Protein AF-A0A7S2VTZ8-F1 (afdb_monomer)

Radius of gyration: 23.95 Å; Cα contacts (8 Å, |Δi|>4): 168; chains: 1; bounding box: 51×55×82 Å

pLDDT: mean 71.01, std 18.42, range [35.94, 92.75]

Structure (mmCIF, N/CA/C/O backbone):
data_AF-A0A7S2VTZ8-F1
#
_entry.id   AF-A0A7S2VTZ8-F1
#
loop_
_atom_site.group_PDB
_atom_site.id
_atom_site.type_symbol
_atom_site.label_atom_id
_atom_site.label_alt_id
_atom_site.label_comp_id
_atom_site.label_asym_id
_atom_site.label_entity_id
_atom_site.label_seq_id
_atom_site.pdbx_PDB_ins_code
_atom_site.Cartn_x
_atom_site.Cartn_y
_atom_site.Cartn_z
_atom_site.occupancy
_atom_site.B_iso_or_equiv
_atom_site.auth_seq_id
_atom_site.auth_comp_id
_atom_site.auth_asym_id
_atom_site.auth_atom_id
_atom_site.pdbx_PDB_model_num
ATOM 1 N N . ASN A 1 1 ? 7.075 0.805 33.703 1.00 43.00 1 ASN A N 1
ATOM 2 C CA . ASN A 1 1 ? 8.225 1.162 32.839 1.00 43.00 1 ASN A CA 1
ATOM 3 C C . ASN A 1 1 ? 7.865 1.861 31.526 1.00 43.00 1 ASN A C 1
ATOM 5 O O . ASN A 1 1 ? 8.768 2.215 30.786 1.00 43.00 1 ASN A O 1
ATOM 9 N N . THR A 1 2 ? 6.592 2.148 31.238 1.00 40.97 2 THR A N 1
ATOM 10 C CA . THR A 1 2 ? 6.158 2.893 30.036 1.00 40.97 2 THR A CA 1
ATOM 11 C C . THR A 1 2 ? 6.148 4.415 30.214 1.00 40.97 2 THR A C 1
ATOM 13 O O . THR A 1 2 ? 6.002 5.149 29.243 1.00 40.97 2 THR A O 1
ATOM 16 N N . THR A 1 3 ? 6.341 4.910 31.438 1.00 44.28 3 THR A N 1
ATOM 17 C CA . THR A 1 3 ? 6.325 6.344 31.752 1.00 44.28 3 THR A CA 1
ATOM 18 C C . THR A 1 3 ? 7.541 7.089 31.200 1.00 44.28 3 THR A C 1
ATOM 20 O O . THR A 1 3 ? 7.417 8.258 30.859 1.00 44.28 3 THR A O 1
ATOM 23 N N . HIS A 1 4 ? 8.688 6.422 31.028 1.00 39.50 4 HIS A N 1
ATOM 24 C CA . HIS A 1 4 ? 9.927 7.104 30.636 1.00 39.50 4 HIS A CA 1
ATOM 25 C C . HIS A 1 4 ? 10.034 7.420 29.132 1.00 39.50 4 HIS A C 1
ATOM 27 O O . HIS A 1 4 ? 10.764 8.330 28.755 1.00 39.50 4 HIS A O 1
ATOM 33 N N . TYR A 1 5 ? 9.268 6.732 28.274 1.00 38.31 5 TYR A N 1
ATOM 34 C CA . TYR A 1 5 ? 9.243 6.993 26.825 1.00 38.31 5 TYR A CA 1
ATOM 35 C C . TYR A 1 5 ? 8.311 8.146 26.426 1.00 38.31 5 TYR A C 1
ATOM 37 O O . TYR A 1 5 ? 8.452 8.689 25.332 1.00 38.31 5 TYR A O 1
ATOM 45 N N . ARG A 1 6 ? 7.384 8.557 27.306 1.00 39.91 6 ARG A N 1
ATOM 46 C CA . ARG A 1 6 ? 6.466 9.680 27.045 1.00 39.91 6 ARG A CA 1
ATOM 47 C C . ARG A 1 6 ? 7.175 11.033 26.975 1.00 39.91 6 ARG A C 1
ATOM 49 O O . ARG A 1 6 ? 6.697 11.919 26.277 1.00 39.91 6 ARG A O 1
ATOM 56 N N . GLU A 1 7 ? 8.308 11.186 27.655 1.00 41.44 7 GLU A N 1
ATOM 57 C CA . GLU A 1 7 ? 9.007 12.475 27.735 1.00 41.44 7 GLU A CA 1
ATOM 58 C C . GLU A 1 7 ? 10.053 12.690 26.633 1.00 41.44 7 GLU A C 1
ATOM 60 O O . GLU A 1 7 ? 10.436 13.826 26.375 1.00 41.44 7 GLU A O 1
ATOM 65 N N . MET A 1 8 ? 10.490 11.634 25.935 1.00 40.44 8 MET A N 1
ATOM 66 C CA . MET A 1 8 ? 11.524 11.758 24.895 1.00 40.44 8 MET A CA 1
ATOM 67 C C . MET A 1 8 ? 10.993 12.217 23.528 1.00 40.44 8 MET A C 1
ATOM 69 O O . MET A 1 8 ? 11.765 12.752 22.738 1.00 40.44 8 MET A O 1
ATOM 73 N N . PHE A 1 9 ? 9.693 12.061 23.243 1.00 42.62 9 PHE A N 1
ATOM 74 C CA . PHE A 1 9 ? 9.084 12.478 21.968 1.00 42.62 9 PHE A CA 1
ATOM 75 C C . PHE A 1 9 ? 7.665 13.060 22.140 1.00 42.62 9 PHE A C 1
ATOM 77 O O . PHE A 1 9 ? 6.707 12.529 21.568 1.00 42.62 9 PHE A O 1
ATOM 84 N N . PRO A 1 10 ? 7.489 14.169 22.884 1.00 40.00 10 PRO A N 1
ATOM 85 C CA . PRO A 1 10 ? 6.168 14.762 23.096 1.00 40.00 10 PRO A CA 1
ATOM 86 C C . PRO A 1 10 ? 5.497 15.172 21.774 1.00 40.00 10 PRO A C 1
ATOM 88 O O . PRO A 1 10 ? 4.290 15.020 21.621 1.00 40.00 10 PRO A O 1
ATOM 91 N N . LEU A 1 11 ? 6.269 15.596 20.767 1.00 38.16 11 LEU A N 1
ATOM 92 C CA . LEU A 1 11 ? 5.737 15.993 19.458 1.00 38.16 11 LEU A CA 1
ATOM 93 C C . LEU A 1 11 ? 5.219 14.823 18.609 1.00 38.16 11 LEU A C 1
ATOM 95 O O . LEU A 1 11 ? 4.239 15.008 17.902 1.00 38.16 11 LEU A O 1
ATOM 99 N N . ALA A 1 12 ? 5.810 13.627 18.692 1.00 38.53 12 ALA A N 1
ATOM 100 C CA . ALA A 1 12 ? 5.343 12.478 17.907 1.00 38.53 12 ALA A CA 1
ATOM 101 C C . ALA A 1 12 ? 4.044 11.885 18.480 1.00 38.53 12 ALA A C 1
ATOM 103 O O . ALA A 1 12 ? 3.155 11.490 17.731 1.00 38.53 12 ALA A O 1
ATOM 104 N N . TYR A 1 13 ? 3.895 11.899 19.809 1.00 35.94 13 TYR A N 1
ATOM 105 C CA . TYR A 1 13 ? 2.695 11.392 20.486 1.00 35.94 13 TYR A CA 1
ATOM 106 C C . TYR A 1 13 ? 1.492 12.343 20.364 1.00 35.94 13 TYR A C 1
ATOM 108 O O . TYR A 1 13 ? 0.342 11.916 20.420 1.00 35.94 13 TYR A O 1
ATOM 116 N N . THR A 1 14 ? 1.753 13.636 20.158 1.00 41.06 14 THR A N 1
ATOM 117 C CA . THR A 1 14 ? 0.714 14.664 19.980 1.00 41.06 14 THR A CA 1
ATOM 118 C C . THR A 1 14 ? 0.117 14.642 18.566 1.00 41.06 14 THR A C 1
ATOM 120 O O . THR A 1 14 ? -0.928 15.229 18.347 1.00 41.06 14 THR A O 1
ATOM 123 N N . VAL A 1 15 ? 0.713 13.956 17.583 1.00 42.31 15 VAL A N 1
ATOM 124 C CA . VAL A 1 15 ? 0.115 13.860 16.233 1.00 42.31 15 VAL A CA 1
ATOM 125 C C . VAL A 1 15 ? -0.918 12.724 16.144 1.00 42.31 15 VAL A C 1
ATOM 127 O O . VAL A 1 15 ? -1.885 12.847 15.397 1.00 42.31 15 VAL A O 1
ATOM 130 N N . GLY A 1 16 ? -0.774 11.655 16.939 1.00 41.06 16 GLY A N 1
ATOM 131 C CA . GLY A 1 16 ? -1.709 10.516 16.938 1.00 41.06 16 GLY A CA 1
ATOM 132 C C . GLY A 1 16 ? -3.059 10.802 17.609 1.00 41.06 16 GLY A C 1
ATOM 133 O O . GLY A 1 16 ? -4.091 10.285 17.193 1.00 41.06 16 GLY A O 1
ATOM 134 N N . THR A 1 17 ? -3.092 11.698 18.599 1.00 44.19 17 THR A N 1
ATOM 135 C CA . THR A 1 17 ? -4.260 11.901 19.477 1.00 44.19 17 THR A CA 1
ATOM 136 C C . THR A 1 17 ? -5.265 12.966 19.019 1.00 44.19 17 THR A C 1
ATOM 138 O O . THR A 1 17 ? -6.288 13.141 19.677 1.00 44.19 17 THR A O 1
ATOM 141 N N . TYR A 1 18 ? -5.019 13.669 17.907 1.00 45.31 18 TYR A N 1
ATOM 142 C CA . TYR A 1 18 ? -5.804 14.849 17.491 1.00 45.31 18 TYR A CA 1
ATOM 143 C C . TYR A 1 18 ? -6.668 14.647 16.245 1.00 45.31 18 TYR A C 1
ATOM 145 O O . TYR A 1 18 ? -7.037 15.615 15.584 1.00 45.31 18 TYR A O 1
ATOM 153 N N . TRP A 1 19 ? -7.041 13.411 15.928 1.00 41.12 19 TRP A N 1
ATOM 154 C CA . TRP A 1 19 ? -8.158 13.188 15.017 1.00 41.12 19 TRP A CA 1
ATOM 155 C C . TRP A 1 19 ? -9.431 13.044 15.849 1.00 41.12 19 TRP A C 1
AT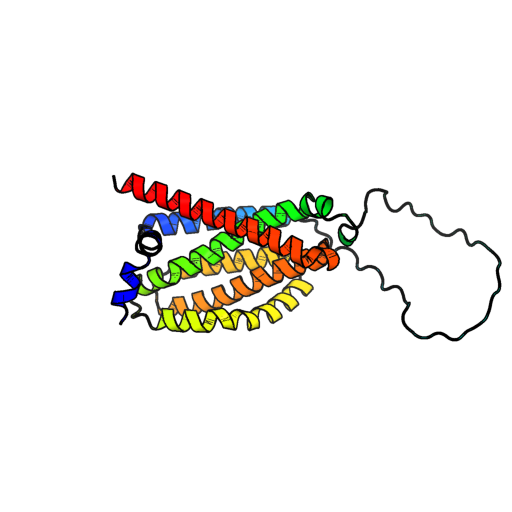OM 157 O O . TRP A 1 19 ? -9.674 11.957 16.383 1.00 41.12 19 TRP A O 1
ATOM 167 N N . PRO A 1 20 ? -10.255 14.101 16.010 1.00 48.28 20 PRO A N 1
ATOM 168 C CA . PRO A 1 20 ? -11.607 13.893 16.501 1.00 48.28 20 PRO A CA 1
ATOM 169 C C . PRO A 1 20 ? -12.250 12.841 15.595 1.00 48.28 20 PRO A C 1
ATOM 171 O O . PRO A 1 20 ? -12.141 12.904 14.371 1.00 48.28 20 PRO A O 1
ATOM 174 N N . THR A 1 21 ? -12.875 11.832 16.193 1.00 47.94 21 THR A N 1
ATOM 175 C CA . THR A 1 21 ? -13.399 10.640 15.503 1.00 47.94 21 THR A CA 1
ATOM 176 C C . THR A 1 21 ? -14.262 10.975 14.281 1.00 47.94 21 THR A C 1
ATOM 178 O O . THR A 1 21 ? -14.277 10.224 13.311 1.00 47.94 21 THR A O 1
ATOM 181 N N . PHE A 1 22 ? -14.917 12.138 14.283 1.00 40.88 22 PHE A N 1
ATOM 182 C CA . PHE A 1 22 ? -15.684 12.667 13.157 1.00 40.88 22 PHE A CA 1
ATOM 183 C C . PHE A 1 22 ? -14.831 12.987 11.909 1.00 40.88 22 PHE A C 1
ATOM 185 O O . PHE A 1 22 ? -15.221 12.624 10.798 1.00 40.88 22 PHE A O 1
ATOM 192 N N . ASP A 1 23 ? -13.643 13.576 12.075 1.00 59.78 23 ASP A N 1
ATOM 193 C CA . ASP A 1 23 ? -12.729 13.883 10.964 1.00 59.78 23 ASP A CA 1
ATOM 194 C C . ASP A 1 23 ? -12.050 12.628 10.413 1.00 59.78 23 ASP A C 1
ATOM 196 O O . ASP A 1 23 ? -11.765 12.549 9.219 1.00 59.78 23 ASP A O 1
ATOM 200 N N . TYR A 1 24 ? -11.852 11.603 11.244 1.00 56.03 24 TYR A N 1
ATOM 201 C CA . TYR A 1 24 ? -11.281 10.332 10.800 1.00 56.03 24 TYR A CA 1
ATOM 202 C C . TYR A 1 24 ? -12.206 9.589 9.825 1.00 56.03 24 TYR A C 1
ATOM 204 O O . TYR A 1 24 ? -11.764 9.116 8.777 1.00 56.03 24 TYR A O 1
ATOM 212 N N . TYR A 1 25 ? -13.509 9.524 10.110 1.00 55.72 25 TYR A N 1
ATOM 213 C CA . TYR A 1 25 ? -14.469 8.896 9.197 1.00 55.72 25 TYR A CA 1
ATOM 214 C C . TYR A 1 25 ? -14.657 9.702 7.907 1.00 55.72 25 TYR A C 1
ATOM 216 O O . TYR A 1 25 ? -14.758 9.111 6.828 1.00 55.72 25 TYR A O 1
ATOM 224 N N . ALA A 1 26 ? -14.642 11.037 7.987 1.00 58.47 26 ALA A N 1
ATOM 225 C CA . ALA A 1 26 ? -14.630 11.915 6.816 1.00 58.47 26 ALA A CA 1
ATOM 226 C C . ALA A 1 26 ? -13.359 11.714 5.970 1.00 58.47 26 ALA A C 1
ATOM 228 O O . ALA A 1 26 ? -13.429 11.636 4.746 1.00 58.47 26 ALA A O 1
ATOM 229 N N . PHE A 1 27 ? -12.205 11.536 6.612 1.00 59.44 27 PHE A N 1
ATOM 230 C CA . PHE A 1 27 ? -10.938 11.219 5.958 1.00 59.44 27 PHE A CA 1
ATOM 231 C C . PHE A 1 27 ? -10.983 9.846 5.272 1.00 59.44 27 PHE A C 1
ATOM 233 O O . PHE A 1 27 ? -10.663 9.740 4.088 1.00 59.44 27 PHE A O 1
ATOM 240 N N . LEU A 1 28 ? -11.445 8.798 5.962 1.00 57.12 28 LEU A N 1
ATOM 241 C CA . LEU A 1 28 ? -11.582 7.454 5.389 1.00 57.12 28 LEU A CA 1
ATOM 242 C C . LEU A 1 28 ? -12.563 7.411 4.215 1.00 57.12 28 LEU A C 1
ATOM 244 O O . LEU A 1 28 ? -12.294 6.730 3.226 1.00 57.12 28 LEU A O 1
ATOM 248 N N . THR A 1 29 ? -13.683 8.131 4.301 1.00 60.69 29 THR A N 1
ATOM 249 C CA . THR A 1 29 ? -14.686 8.202 3.225 1.00 60.69 29 THR A CA 1
ATOM 250 C C . THR A 1 29 ? -14.203 9.042 2.049 1.00 60.69 29 THR A C 1
ATOM 252 O O . THR A 1 29 ? -14.309 8.581 0.913 1.00 60.69 29 THR A O 1
ATOM 255 N N . PHE A 1 30 ? -13.590 10.206 2.295 1.00 66.06 30 PHE A N 1
ATOM 256 C CA . PHE A 1 30 ? -12.932 11.016 1.265 1.00 66.06 30 PHE A CA 1
ATOM 257 C C . PHE A 1 30 ? -11.911 10.180 0.503 1.00 66.06 30 PHE A C 1
ATOM 259 O O . PHE A 1 30 ? -11.988 10.057 -0.719 1.00 66.06 30 PHE A O 1
ATOM 266 N N . TRP A 1 31 ? -11.009 9.511 1.219 1.00 61.25 31 TRP A N 1
ATOM 267 C CA . TRP A 1 31 ? -10.058 8.629 0.573 1.00 61.25 31 TRP A CA 1
ATOM 268 C C . TRP A 1 31 ? -10.775 7.460 -0.088 1.00 61.25 31 TRP A C 1
ATOM 270 O O . TRP A 1 31 ? -10.451 7.156 -1.222 1.00 61.25 31 TRP A O 1
ATOM 280 N N . GLY A 1 32 ? -11.764 6.810 0.521 1.00 62.16 32 GLY A N 1
ATOM 281 C CA . GLY A 1 32 ? -12.573 5.770 -0.132 1.00 62.16 32 GLY A CA 1
ATOM 282 C C . GLY A 1 32 ? -13.088 6.186 -1.519 1.00 62.16 32 GLY A C 1
ATOM 283 O O . GLY A 1 32 ? -12.922 5.438 -2.482 1.00 62.16 32 GLY A O 1
ATOM 284 N N . ILE A 1 33 ? -13.595 7.416 -1.644 1.00 66.12 33 ILE A N 1
ATOM 285 C CA . ILE A 1 33 ? -14.040 8.011 -2.913 1.00 66.12 33 ILE A CA 1
ATOM 286 C C . ILE A 1 33 ? -12.858 8.250 -3.858 1.00 66.12 33 ILE A C 1
ATOM 288 O O . ILE A 1 33 ? -12.919 7.853 -5.019 1.00 66.12 33 ILE A O 1
ATOM 292 N N . VAL A 1 34 ? -11.754 8.828 -3.377 1.00 65.88 34 VAL A N 1
ATOM 293 C CA . VAL A 1 34 ? -10.543 9.023 -4.195 1.00 65.88 34 VAL A CA 1
ATOM 294 C C . VAL A 1 34 ? -9.960 7.680 -4.665 1.00 65.88 34 VAL A C 1
ATOM 296 O O . VAL A 1 34 ? -9.487 7.595 -5.790 1.00 65.88 34 VAL A O 1
ATOM 299 N N . ALA A 1 35 ? -10.060 6.603 -3.877 1.00 58.72 35 ALA A N 1
ATOM 300 C CA . ALA A 1 35 ? -9.672 5.247 -4.288 1.00 58.72 35 ALA A CA 1
ATOM 301 C C . ALA A 1 35 ? -10.583 4.706 -5.381 1.00 58.72 35 ALA A C 1
ATOM 303 O O . ALA A 1 35 ? -10.090 4.131 -6.341 1.00 58.72 35 ALA A O 1
ATOM 304 N N . LEU A 1 36 ? -11.897 4.892 -5.260 1.00 61.22 36 LEU A N 1
ATOM 305 C CA . LEU A 1 36 ? -12.842 4.504 -6.308 1.00 61.22 36 LEU A CA 1
ATOM 306 C C . LEU A 1 36 ? -12.564 5.267 -7.611 1.00 61.22 36 LEU A C 1
ATOM 308 O O . LEU A 1 36 ? -12.555 4.671 -8.688 1.00 61.22 36 LEU A O 1
ATOM 312 N N . LEU A 1 37 ? -12.251 6.560 -7.520 1.00 67.94 37 LEU A N 1
ATOM 313 C CA . LEU A 1 37 ? -11.872 7.386 -8.668 1.00 67.94 37 LEU A CA 1
ATOM 314 C C . LEU A 1 37 ? -10.501 6.997 -9.246 1.00 67.94 37 LEU A C 1
ATOM 316 O O . LEU A 1 37 ? -10.342 6.941 -10.459 1.00 67.94 37 LEU A O 1
ATOM 320 N N . ALA A 1 38 ? -9.521 6.663 -8.409 1.00 59.09 38 ALA A N 1
ATOM 321 C CA . ALA A 1 38 ? -8.203 6.212 -8.851 1.00 59.09 38 ALA A CA 1
ATOM 322 C C . ALA A 1 38 ? -8.241 4.792 -9.437 1.00 59.09 38 ALA A C 1
ATOM 324 O O . ALA A 1 38 ? -7.550 4.516 -10.412 1.00 59.09 38 ALA A O 1
ATOM 325 N N . ALA A 1 39 ? -9.065 3.898 -8.888 1.00 56.50 39 ALA A N 1
ATOM 326 C CA . ALA A 1 39 ? -9.271 2.547 -9.400 1.00 56.50 39 ALA A CA 1
ATOM 327 C C . ALA A 1 39 ? -9.986 2.576 -10.754 1.00 56.50 39 ALA A C 1
ATOM 329 O O . ALA A 1 39 ? -9.581 1.868 -11.672 1.00 56.50 39 ALA A O 1
ATOM 330 N N . THR A 1 40 ? -11.000 3.435 -10.905 1.00 65.12 40 THR A N 1
ATOM 331 C CA . THR A 1 40 ? -11.651 3.661 -12.203 1.00 65.12 40 THR A CA 1
ATOM 332 C C . THR A 1 40 ? -10.679 4.300 -13.191 1.00 65.12 40 THR A C 1
ATOM 334 O O . THR A 1 40 ? -10.508 3.772 -14.285 1.00 65.12 40 THR A O 1
ATOM 337 N N . ALA A 1 41 ? -9.945 5.344 -12.798 1.00 63.34 41 ALA A N 1
ATOM 338 C CA . ALA A 1 41 ? -8.908 5.943 -13.635 1.00 63.34 41 ALA A CA 1
ATOM 339 C C . ALA A 1 41 ? -7.833 4.923 -14.046 1.00 63.34 41 ALA A C 1
ATOM 341 O O . ALA A 1 41 ? -7.484 4.860 -15.216 1.00 63.34 41 ALA A O 1
ATOM 342 N N . GLY A 1 42 ? -7.364 4.064 -13.139 1.00 53.41 42 GLY A N 1
ATOM 343 C CA . GLY A 1 42 ? -6.416 2.989 -13.441 1.00 53.41 42 GLY A CA 1
ATOM 344 C C . GLY A 1 42 ? -6.970 1.970 -14.439 1.00 53.41 42 GLY A C 1
ATOM 345 O O . GLY A 1 42 ? -6.265 1.580 -15.364 1.00 53.41 42 GLY A O 1
ATOM 346 N N . 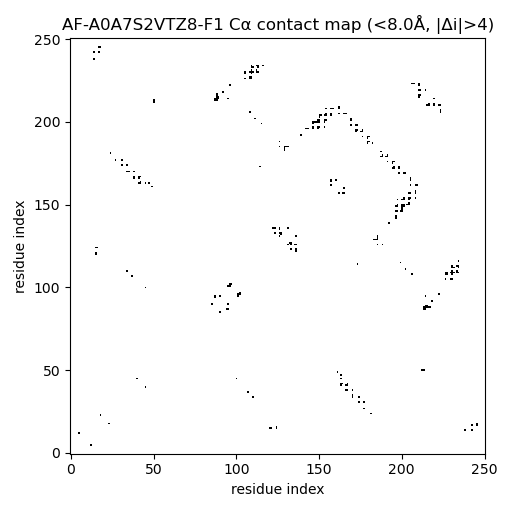LEU A 1 43 ? -8.250 1.604 -14.325 1.00 63.59 43 LEU A N 1
ATOM 347 C CA . LEU A 1 43 ? -8.932 0.698 -15.262 1.00 63.59 43 LEU A CA 1
ATOM 348 C C . LEU A 1 43 ? -9.069 1.271 -16.684 1.00 63.59 43 LEU A C 1
ATOM 350 O O . LEU A 1 43 ? -9.167 0.512 -17.655 1.00 63.59 43 LEU A O 1
ATOM 354 N N . PHE A 1 44 ? -9.107 2.600 -16.810 1.00 62.03 44 PHE A N 1
ATOM 355 C CA . PHE A 1 44 ? -9.264 3.299 -18.089 1.00 62.03 44 PHE A CA 1
ATOM 356 C C . PHE A 1 44 ? -7.950 3.834 -18.673 1.00 62.03 44 PHE A C 1
ATOM 358 O O . PHE A 1 44 ? -7.835 3.907 -19.894 1.00 62.03 44 PHE A O 1
ATOM 365 N N . LEU A 1 45 ? -6.976 4.202 -17.836 1.00 58.81 45 LEU A N 1
ATOM 366 C CA . LEU A 1 45 ? -5.744 4.887 -18.242 1.00 58.81 45 LEU A CA 1
ATOM 367 C C . LEU A 1 45 ? -4.523 3.968 -18.313 1.00 58.81 45 LEU A C 1
ATOM 369 O O . LEU A 1 45 ? -3.559 4.325 -18.992 1.00 58.81 45 LEU A O 1
ATOM 373 N N . LEU A 1 46 ? -4.526 2.813 -17.633 1.00 57.12 46 LEU A N 1
ATOM 374 C CA . LEU A 1 46 ? -3.413 1.874 -17.757 1.00 57.12 46 LEU A CA 1
ATOM 375 C C . LEU A 1 46 ? -3.501 1.121 -19.095 1.00 57.12 46 LEU A C 1
ATOM 377 O O . LEU A 1 46 ? -4.579 0.646 -19.473 1.00 57.12 46 LEU A O 1
ATOM 381 N N . PRO A 1 47 ? -2.381 0.997 -19.828 1.00 51.59 47 PRO A N 1
ATOM 382 C CA . PRO A 1 47 ? -2.352 0.301 -21.106 1.00 51.59 47 PRO A CA 1
ATOM 383 C C . PRO A 1 47 ? -2.746 -1.168 -20.917 1.00 51.59 47 PRO A C 1
ATOM 385 O O . PRO A 1 47 ? -2.090 -1.920 -20.206 1.00 51.59 47 PRO A O 1
ATOM 388 N N . ARG A 1 48 ? -3.841 -1.575 -21.571 1.00 51.78 48 ARG A N 1
ATOM 389 C CA . ARG A 1 48 ? -4.511 -2.881 -21.402 1.00 51.78 48 ARG A CA 1
ATOM 390 C C . ARG A 1 48 ? -3.719 -4.101 -21.877 1.00 51.78 48 ARG A C 1
ATOM 392 O O . ARG A 1 48 ? -4.218 -5.216 -21.764 1.00 51.78 48 ARG A O 1
ATOM 399 N N . GLN A 1 49 ? -2.543 -3.909 -22.457 1.00 46.78 49 GLN A N 1
ATOM 400 C CA . GLN A 1 49 ? -1.779 -4.983 -23.076 1.00 46.78 49 GLN A CA 1
ATOM 401 C C . GLN A 1 49 ? -0.593 -5.323 -22.167 1.00 46.78 49 GLN A C 1
ATOM 403 O O . GLN A 1 49 ? 0.274 -4.467 -21.983 1.00 46.78 49 GLN A O 1
ATOM 408 N N . PRO A 1 50 ? -0.533 -6.545 -21.603 1.00 51.34 50 PRO A N 1
ATOM 409 C CA . PRO A 1 50 ? 0.730 -7.096 -21.129 1.00 51.34 50 PRO A CA 1
ATOM 410 C C . PRO A 1 50 ? 1.717 -6.998 -22.292 1.00 51.34 50 PRO A C 1
ATOM 412 O O . PRO A 1 50 ? 1.382 -7.422 -23.402 1.00 51.34 50 PRO A O 1
ATOM 415 N N . TYR A 1 51 ? 2.885 -6.386 -22.080 1.00 46.25 51 TYR A N 1
ATOM 416 C CA . TYR A 1 51 ? 3.900 -6.334 -23.130 1.00 46.25 51 TYR A CA 1
ATOM 417 C C . TYR A 1 51 ? 4.152 -7.766 -23.613 1.00 46.25 51 TYR A C 1
ATOM 419 O O . TYR A 1 51 ? 4.387 -8.634 -22.766 1.00 46.25 51 TYR A O 1
ATOM 427 N N . PRO A 1 52 ? 4.069 -8.039 -24.928 1.00 44.56 52 PRO A N 1
ATOM 428 C CA . PRO A 1 52 ? 4.334 -9.373 -25.436 1.00 44.56 52 PRO A CA 1
ATOM 429 C C . PRO A 1 52 ? 5.714 -9.798 -24.943 1.00 44.56 52 PRO A C 1
ATOM 431 O O . PRO A 1 52 ? 6.686 -9.055 -25.112 1.00 44.56 52 PRO A O 1
ATOM 434 N N . GLU A 1 53 ? 5.784 -10.958 -24.282 1.00 43.50 53 GLU A N 1
ATOM 435 C CA . GLU A 1 53 ? 7.064 -11.509 -23.856 1.00 43.50 53 GLU A CA 1
ATOM 436 C C . GLU A 1 53 ? 8.008 -11.524 -25.064 1.00 43.50 53 GLU A C 1
ATOM 438 O O . GLU A 1 53 ? 7.618 -12.002 -26.140 1.00 43.50 53 GLU A O 1
ATOM 443 N N . PRO A 1 54 ? 9.244 -11.010 -24.929 1.00 47.03 54 PRO A N 1
ATOM 444 C CA . PRO A 1 54 ? 10.263 -11.255 -25.929 1.00 47.03 54 PRO A CA 1
ATOM 445 C C . PRO A 1 54 ? 10.368 -12.769 -26.079 1.00 47.03 54 PRO A C 1
ATOM 447 O O . PRO A 1 54 ? 10.726 -13.454 -25.120 1.00 47.03 54 PRO A O 1
ATOM 450 N N . LYS A 1 55 ? 10.007 -13.299 -27.256 1.00 36.03 55 LYS A N 1
ATOM 451 C CA . LYS A 1 55 ? 10.199 -14.716 -27.578 1.00 36.03 55 LYS A CA 1
ATOM 452 C C . LYS A 1 55 ? 11.631 -15.053 -27.196 1.00 36.03 55 LYS A C 1
ATOM 454 O O . LYS A 1 55 ? 12.548 -14.450 -27.750 1.00 36.03 55 LYS A O 1
ATOM 459 N N . ALA A 1 56 ? 11.804 -15.938 -26.216 1.00 42.97 56 ALA A N 1
ATOM 460 C CA . ALA A 1 56 ? 13.116 -16.325 -25.734 1.00 42.97 56 ALA A CA 1
ATOM 461 C C . ALA A 1 56 ? 13.997 -16.674 -26.939 1.00 42.97 56 ALA A C 1
ATOM 463 O O . ALA A 1 56 ? 13.710 -17.630 -27.663 1.00 42.97 56 ALA A O 1
ATOM 464 N N . SER A 1 57 ? 15.031 -15.868 -27.190 1.00 39.53 57 SER A N 1
ATOM 465 C CA . SER A 1 57 ? 16.037 -16.202 -28.191 1.00 39.53 57 SER A CA 1
ATOM 466 C C . SER A 1 57 ? 16.628 -17.558 -27.801 1.00 39.53 57 SER A C 1
ATOM 468 O O . SER A 1 57 ? 17.116 -17.691 -26.674 1.00 39.53 57 SER A O 1
ATOM 470 N N . PRO A 1 58 ? 16.584 -18.579 -28.675 1.00 45.06 58 PRO A N 1
ATOM 471 C CA . PRO A 1 58 ? 17.128 -19.892 -28.376 1.00 45.06 58 PRO A CA 1
ATOM 472 C C . PRO A 1 58 ? 18.655 -19.829 -28.465 1.00 45.06 58 PRO A C 1
ATOM 474 O O . PRO A 1 58 ? 19.255 -20.308 -29.420 1.00 45.06 58 PRO A O 1
ATOM 477 N N . THR A 1 59 ? 19.303 -19.219 -27.474 1.00 48.31 59 THR A N 1
ATOM 478 C CA . THR A 1 59 ? 20.766 -19.149 -27.427 1.00 48.31 59 THR A CA 1
ATOM 479 C C . THR A 1 59 ? 21.263 -19.346 -26.006 1.00 48.31 59 THR A C 1
ATOM 481 O O . THR A 1 59 ? 21.768 -18.429 -25.367 1.00 48.31 59 THR A O 1
ATOM 484 N N . SER A 1 60 ? 21.121 -20.570 -25.501 1.00 45.38 60 SER A N 1
ATOM 485 C CA . SER A 1 60 ? 22.003 -21.134 -24.471 1.00 45.38 60 SER A CA 1
ATOM 486 C C . SER A 1 60 ? 21.878 -22.655 -24.454 1.00 45.38 60 SER A C 1
ATOM 488 O O . SER A 1 60 ? 21.253 -23.232 -23.572 1.00 45.38 60 SER A O 1
ATOM 490 N N . ALA A 1 61 ? 22.488 -23.305 -25.445 1.00 42.50 61 ALA A N 1
ATOM 491 C CA . ALA A 1 61 ? 23.007 -24.661 -25.297 1.00 42.50 61 ALA A CA 1
ATOM 492 C C . ALA A 1 61 ? 24.118 -24.905 -26.334 1.00 42.50 61 ALA A C 1
ATOM 494 O O . ALA A 1 61 ? 23.855 -25.158 -27.503 1.00 42.50 61 ALA A O 1
ATOM 495 N N . THR A 1 62 ? 25.356 -24.831 -25.844 1.00 41.47 62 THR A N 1
ATOM 496 C CA . THR A 1 62 ? 26.491 -25.676 -26.252 1.00 41.47 62 THR A CA 1
ATOM 497 C C . THR A 1 62 ? 27.069 -25.496 -27.665 1.00 41.47 62 THR A C 1
ATOM 499 O O . THR A 1 62 ? 26.576 -26.024 -28.655 1.00 41.47 62 THR A O 1
ATOM 502 N N . THR A 1 63 ? 28.236 -24.850 -27.720 1.00 42.94 63 THR A N 1
ATOM 503 C CA . THR A 1 63 ? 29.241 -24.970 -28.790 1.00 42.94 63 THR A CA 1
ATOM 504 C C . THR A 1 63 ? 29.511 -26.446 -29.132 1.00 42.94 63 THR A C 1
ATOM 506 O O . THR A 1 63 ? 29.805 -27.233 -28.231 1.00 42.94 63 THR A O 1
ATOM 509 N N . PRO A 1 64 ? 29.535 -26.817 -30.422 1.00 43.09 64 PRO A N 1
ATOM 510 C CA . PRO A 1 64 ? 30.806 -27.264 -30.976 1.00 43.09 64 PRO A CA 1
ATOM 511 C C . PRO A 1 64 ? 31.151 -26.536 -32.281 1.00 43.09 64 PRO A C 1
ATOM 513 O O . PRO A 1 64 ? 30.310 -26.035 -33.019 1.00 43.09 64 PRO A O 1
ATOM 516 N N . LEU A 1 65 ? 32.454 -26.441 -32.495 1.00 49.59 65 LEU A N 1
ATOM 517 C CA . LEU A 1 65 ? 33.141 -25.673 -33.520 1.00 49.59 65 LEU A CA 1
ATOM 518 C C . LEU A 1 65 ? 32.802 -26.103 -34.962 1.00 49.59 65 LEU A C 1
ATOM 520 O O . LEU A 1 65 ? 32.546 -27.272 -35.230 1.00 49.59 65 LEU A O 1
ATOM 524 N N . LEU A 1 66 ? 33.004 -25.144 -35.879 1.00 52.94 66 LEU A N 1
ATOM 525 C CA . LEU A 1 66 ? 33.310 -25.302 -37.312 1.00 52.94 66 LEU A CA 1
ATOM 526 C C . LEU A 1 66 ? 32.186 -25.758 -38.260 1.00 52.94 66 LEU A C 1
ATOM 528 O O . LEU A 1 66 ? 32.055 -26.944 -38.545 1.00 52.94 66 LEU A O 1
ATOM 532 N N . ARG A 1 67 ? 31.559 -24.790 -38.951 1.00 43.44 67 ARG A N 1
ATOM 533 C CA . ARG A 1 67 ? 31.394 -24.844 -40.421 1.00 43.44 67 ARG A CA 1
ATOM 534 C C . ARG A 1 67 ? 31.004 -23.477 -40.999 1.00 43.44 67 ARG A C 1
ATOM 536 O O . ARG A 1 67 ? 29.840 -23.100 -41.014 1.00 43.44 67 ARG A O 1
ATOM 543 N N . ASN A 1 68 ? 31.995 -22.756 -41.519 1.00 54.00 68 ASN A N 1
ATOM 544 C CA . ASN A 1 68 ? 31.777 -21.627 -42.421 1.00 54.00 68 ASN A CA 1
ATOM 545 C C . ASN A 1 68 ? 31.178 -22.125 -43.741 1.00 54.00 68 ASN A C 1
ATOM 547 O O . ASN A 1 68 ? 31.758 -23.010 -44.371 1.00 54.00 68 ASN A O 1
ATOM 551 N N . SER A 1 69 ? 30.087 -21.515 -44.198 1.00 45.12 69 SER A N 1
ATOM 552 C CA . SER A 1 69 ? 29.742 -21.381 -45.620 1.00 45.12 69 SER A CA 1
ATOM 553 C C . SER A 1 69 ? 28.800 -20.190 -45.787 1.00 45.12 69 SER A C 1
ATOM 555 O O . SER A 1 69 ? 27.659 -20.203 -45.342 1.00 45.12 69 SER A O 1
ATOM 557 N N . ILE A 1 70 ? 29.344 -19.142 -46.392 1.00 49.31 70 ILE A N 1
ATOM 558 C CA . ILE A 1 70 ? 28.673 -17.930 -46.859 1.00 49.31 70 ILE A CA 1
ATOM 559 C C . ILE A 1 70 ? 27.881 -18.285 -48.125 1.00 49.31 70 ILE A C 1
ATOM 561 O O . ILE A 1 70 ? 28.472 -18.900 -49.007 1.00 49.31 70 ILE A O 1
ATOM 565 N N . THR A 1 71 ? 26.606 -17.884 -48.241 1.00 36.62 71 THR A N 1
ATOM 566 C CA . THR A 1 71 ? 26.025 -17.111 -49.373 1.00 36.62 71 THR A CA 1
ATOM 567 C C . THR A 1 71 ? 24.618 -16.599 -48.987 1.00 36.62 71 THR A C 1
ATOM 569 O O . THR A 1 71 ? 23.824 -17.330 -48.410 1.00 36.62 71 THR A O 1
ATOM 572 N N . GLN A 1 72 ? 24.394 -15.308 -49.263 1.00 38.06 72 GLN A N 1
ATOM 573 C CA . GLN A 1 72 ? 23.267 -14.391 -48.984 1.00 38.06 72 GLN A CA 1
AT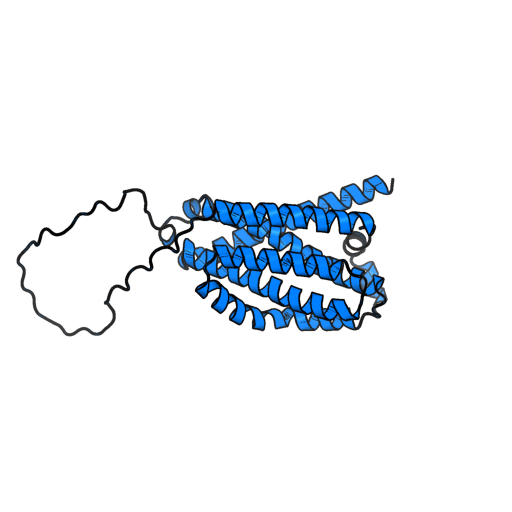OM 574 C C . GLN A 1 72 ? 21.923 -14.745 -49.691 1.00 38.06 72 GLN A C 1
ATOM 576 O O . GLN A 1 72 ? 21.890 -15.719 -50.435 1.00 38.06 72 GLN A O 1
ATOM 581 N N . PRO A 1 73 ? 20.908 -13.846 -49.732 1.00 43.16 73 PRO A N 1
ATOM 582 C CA . PRO A 1 73 ? 20.143 -13.200 -48.658 1.00 43.16 73 PRO A CA 1
ATOM 583 C C . PRO A 1 73 ? 18.633 -13.470 -48.865 1.00 43.16 73 PRO A C 1
ATOM 585 O O . PRO A 1 73 ? 18.061 -13.069 -49.878 1.00 43.16 73 PRO A O 1
ATOM 588 N N . GLU A 1 74 ? 17.956 -14.107 -47.913 1.00 37.88 74 GLU A N 1
ATOM 589 C CA . GLU A 1 74 ? 16.499 -14.258 -47.991 1.00 37.88 74 GLU A CA 1
ATOM 590 C C . GLU A 1 74 ? 15.840 -12.969 -47.487 1.00 37.88 74 GLU A C 1
ATOM 592 O O . GLU A 1 74 ? 15.909 -12.607 -46.312 1.00 37.88 74 GLU A O 1
ATOM 597 N N . ALA A 1 75 ? 15.302 -12.213 -48.441 1.00 44.75 75 ALA A N 1
ATOM 598 C CA . ALA A 1 75 ? 14.531 -11.008 -48.222 1.00 44.75 75 ALA A CA 1
ATOM 599 C C . ALA A 1 75 ? 13.176 -11.375 -47.606 1.00 44.75 75 ALA A C 1
ATOM 601 O O . ALA A 1 75 ? 12.189 -11.473 -48.323 1.00 44.75 75 ALA A O 1
ATOM 602 N N . ASP A 1 76 ? 13.136 -11.545 -46.286 1.00 36.78 76 ASP A N 1
ATOM 603 C CA . ASP A 1 76 ? 11.890 -11.746 -45.554 1.00 36.78 76 ASP A CA 1
ATOM 604 C C . ASP A 1 76 ? 11.728 -10.728 -44.421 1.00 36.78 76 ASP A C 1
ATOM 606 O O . ASP A 1 76 ? 12.366 -10.768 -43.371 1.00 36.78 76 ASP A O 1
ATOM 610 N N . SER A 1 77 ? 10.774 -9.826 -44.649 1.00 40.19 77 SER A N 1
ATOM 611 C CA . SER A 1 77 ? 10.048 -9.050 -43.641 1.00 40.19 77 SER A CA 1
ATOM 612 C C . SER A 1 77 ? 10.841 -8.032 -42.808 1.00 40.19 77 SER A C 1
ATOM 614 O O . SER A 1 77 ? 10.873 -8.075 -41.581 1.00 40.19 77 SER A O 1
ATOM 616 N N . LEU A 1 78 ? 11.310 -6.963 -43.460 1.00 40.84 78 LEU A N 1
ATOM 617 C CA . LEU A 1 78 ? 11.264 -5.646 -42.814 1.00 40.84 78 LEU A CA 1
ATOM 618 C C . LEU A 1 78 ? 9.793 -5.226 -42.695 1.00 40.84 78 LEU A C 1
ATOM 620 O O . LEU A 1 78 ? 9.292 -4.416 -43.470 1.00 40.84 78 LEU A O 1
ATOM 624 N N . ASN A 1 79 ? 9.085 -5.809 -41.729 1.00 38.56 79 ASN A N 1
ATOM 625 C CA . ASN A 1 79 ? 7.945 -5.127 -41.145 1.00 38.56 79 ASN A CA 1
ATOM 626 C C . ASN A 1 79 ? 8.551 -3.936 -40.389 1.00 38.56 79 ASN A C 1
ATOM 628 O O . ASN A 1 79 ? 9.377 -4.172 -39.503 1.00 38.56 79 ASN A O 1
ATOM 632 N N . PRO A 1 80 ? 8.261 -2.675 -40.750 1.00 37.56 80 PRO A N 1
ATOM 633 C CA . PRO A 1 80 ? 8.740 -1.551 -39.974 1.00 37.56 80 PRO A CA 1
ATOM 634 C C . PRO A 1 80 ? 8.019 -1.607 -38.629 1.00 37.56 80 PRO A C 1
ATOM 636 O O . PRO A 1 80 ? 6.916 -1.086 -38.476 1.00 37.56 80 PRO A O 1
ATOM 639 N N . THR A 1 81 ? 8.626 -2.279 -37.649 1.00 41.75 81 THR A N 1
ATOM 640 C CA . THR A 1 81 ? 8.308 -2.063 -36.243 1.00 41.75 81 THR A CA 1
ATOM 641 C C . THR A 1 81 ? 8.386 -0.557 -36.052 1.00 41.75 81 THR A C 1
ATOM 643 O O . THR A 1 81 ? 9.422 0.052 -36.328 1.00 41.75 81 THR A O 1
ATOM 646 N N . SER A 1 82 ? 7.241 0.039 -35.728 1.00 40.94 82 SER A N 1
ATOM 647 C CA . SER A 1 82 ? 7.060 1.472 -35.538 1.00 40.94 82 SER A CA 1
ATOM 648 C C . SER A 1 82 ? 8.297 2.085 -34.859 1.00 40.94 82 SER A C 1
ATOM 650 O O . SER A 1 82 ? 8.698 1.580 -33.809 1.00 40.94 82 SER A O 1
ATOM 652 N N . PRO A 1 83 ? 8.895 3.171 -35.389 1.00 44.62 83 PRO A N 1
ATOM 653 C CA . PRO A 1 83 ? 10.077 3.826 -34.809 1.00 44.62 83 PRO A CA 1
ATOM 654 C C . PRO A 1 83 ? 9.907 4.320 -33.359 1.00 44.62 83 PRO A C 1
ATOM 656 O O . PRO A 1 83 ? 10.843 4.878 -32.792 1.00 44.62 83 PRO A O 1
ATOM 659 N N . ASN A 1 84 ? 8.718 4.153 -32.773 1.00 49.06 84 ASN A N 1
ATOM 660 C CA . ASN A 1 84 ? 8.342 4.637 -31.451 1.00 49.06 84 ASN A CA 1
ATOM 661 C C . ASN A 1 84 ? 8.348 3.570 -30.343 1.00 49.06 84 ASN A C 1
ATOM 663 O O . ASN A 1 84 ? 8.206 3.948 -29.183 1.00 49.06 84 ASN A O 1
ATOM 667 N N . ASP A 1 85 ? 8.552 2.283 -30.638 1.00 46.81 85 ASP A N 1
ATOM 668 C CA . ASP A 1 85 ? 8.594 1.238 -29.600 1.00 46.81 85 ASP A CA 1
ATOM 669 C C . ASP A 1 85 ? 10.028 0.989 -29.107 1.00 46.81 85 ASP A C 1
ATOM 671 O O . ASP A 1 85 ? 10.556 -0.123 -29.159 1.00 46.81 85 ASP A O 1
ATOM 675 N N . ILE A 1 86 ? 10.685 2.037 -28.598 1.00 56.03 86 ILE A N 1
ATOM 676 C CA . ILE A 1 86 ? 11.834 1.819 -27.713 1.00 56.03 86 ILE A CA 1
ATOM 677 C C . ILE A 1 86 ? 11.265 1.180 -26.450 1.00 56.03 86 ILE A C 1
ATOM 679 O O . ILE A 1 86 ? 10.608 1.848 -25.649 1.00 56.03 86 ILE A O 1
AT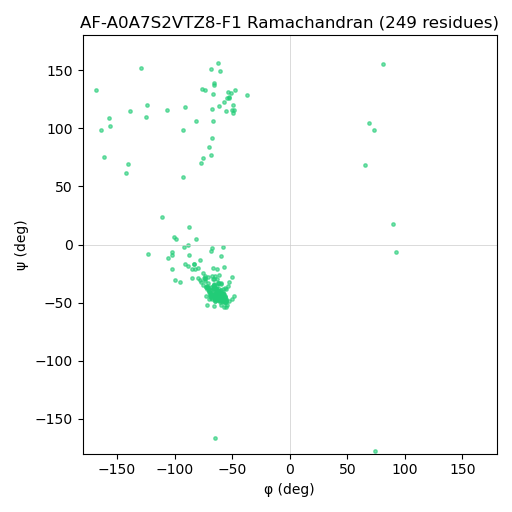OM 683 N N . SER A 1 87 ? 11.503 -0.121 -26.285 1.00 70.00 87 SER A N 1
ATOM 684 C CA . SER A 1 87 ? 11.154 -0.848 -25.068 1.00 70.00 87 SER A CA 1
ATOM 685 C C . SER A 1 87 ? 11.664 -0.066 -23.857 1.00 70.00 87 SER A C 1
ATOM 687 O O . SER A 1 87 ? 12.866 0.178 -23.719 1.00 70.00 87 SER A O 1
ATOM 689 N N . LEU A 1 88 ? 10.756 0.345 -22.964 1.00 73.38 88 LEU A N 1
ATOM 690 C CA . LEU A 1 88 ? 11.093 1.147 -21.780 1.00 73.38 88 LEU A CA 1
ATOM 691 C C . LEU A 1 88 ? 12.141 0.465 -20.890 1.00 73.38 88 LEU A C 1
ATOM 693 O O . LEU A 1 88 ? 12.827 1.147 -20.133 1.00 73.38 88 LEU A O 1
ATOM 697 N N . LYS A 1 89 ? 12.319 -0.854 -21.028 1.00 80.81 89 LYS A N 1
ATOM 698 C CA . LYS A 1 89 ? 13.347 -1.654 -20.349 1.00 80.81 89 LYS A CA 1
ATOM 699 C C . LYS A 1 89 ? 14.779 -1.263 -20.722 1.00 80.81 89 LYS A C 1
ATOM 701 O O . LYS A 1 89 ? 15.677 -1.397 -19.897 1.00 80.81 89 LYS A O 1
ATOM 706 N N . GLU A 1 90 ? 14.987 -0.766 -21.936 1.00 77.44 90 GLU A N 1
ATOM 707 C CA . GLU A 1 90 ? 16.303 -0.388 -22.474 1.00 77.44 90 GLU A CA 1
ATOM 708 C C . GLU A 1 90 ? 16.528 1.131 -22.454 1.00 77.44 90 GLU A C 1
ATOM 710 O O . GLU A 1 90 ? 17.635 1.618 -22.690 1.00 77.44 90 GLU A O 1
ATOM 715 N N . ALA A 1 91 ? 15.479 1.900 -22.152 1.00 79.75 91 ALA A N 1
ATOM 716 C CA . ALA A 1 91 ? 15.542 3.349 -22.099 1.00 79.75 91 ALA A CA 1
ATOM 717 C C . ALA A 1 91 ? 16.399 3.848 -20.924 1.00 79.75 91 ALA A C 1
ATOM 719 O O . ALA A 1 91 ? 16.468 3.245 -19.853 1.00 79.75 91 ALA A O 1
ATOM 720 N N . SER A 1 92 ? 17.016 5.020 -21.096 1.00 86.44 92 SER A N 1
ATOM 721 C CA . SER A 1 92 ? 17.740 5.674 -20.002 1.00 86.44 92 SER A CA 1
ATOM 722 C C . SER A 1 92 ? 16.813 5.984 -18.818 1.00 86.44 92 SER A C 1
ATOM 724 O O . SER A 1 92 ? 15.637 6.309 -18.994 1.00 86.44 92 SER A O 1
ATOM 726 N N . LEU A 1 93 ? 17.360 5.969 -17.601 1.00 83.62 93 LEU A N 1
ATOM 727 C CA . LEU A 1 93 ? 16.603 6.165 -16.361 1.00 83.62 93 LEU A CA 1
ATOM 728 C C . LEU A 1 93 ? 15.760 7.453 -16.350 1.00 83.62 93 LEU A C 1
ATOM 730 O O . LEU A 1 93 ? 14.648 7.459 -15.832 1.00 83.62 93 LEU A O 1
ATOM 734 N N . LYS A 1 94 ? 16.248 8.541 -16.963 1.00 84.44 94 LYS A N 1
ATOM 735 C CA . LYS A 1 94 ? 15.487 9.799 -17.070 1.00 84.44 94 LYS A CA 1
ATOM 736 C C . LYS A 1 94 ? 14.201 9.626 -17.880 1.00 84.44 94 LYS A C 1
ATOM 738 O O . LYS A 1 94 ? 13.173 10.168 -17.495 1.00 84.44 94 LYS A O 1
ATOM 743 N N . ILE A 1 95 ? 14.259 8.864 -18.971 1.00 84.81 95 ILE A N 1
ATOM 744 C CA . ILE A 1 95 ? 13.097 8.577 -19.822 1.00 84.81 95 ILE A CA 1
ATOM 745 C C . ILE A 1 95 ? 12.129 7.653 -19.080 1.00 84.81 95 ILE A C 1
ATOM 747 O O . ILE A 1 95 ? 10.929 7.900 -19.097 1.00 84.81 95 ILE A O 1
ATOM 751 N N . GLN A 1 96 ? 12.643 6.647 -18.363 1.00 84.56 96 GLN A N 1
ATOM 752 C CA . GLN A 1 96 ? 11.819 5.762 -17.531 1.00 84.56 96 GLN A CA 1
ATOM 753 C C . GLN A 1 96 ? 11.062 6.547 -16.444 1.00 84.56 96 GLN A C 1
ATOM 755 O O . GLN A 1 96 ? 9.853 6.376 -16.301 1.00 84.56 96 GLN A O 1
ATOM 760 N N . LEU A 1 97 ? 11.738 7.466 -15.744 1.00 84.81 97 LEU A N 1
ATOM 761 C CA . LEU A 1 97 ? 11.136 8.311 -14.704 1.00 84.81 97 LEU A CA 1
ATOM 762 C C . LEU A 1 97 ? 10.102 9.310 -15.234 1.00 84.81 97 LEU A C 1
ATOM 764 O O . LEU A 1 97 ? 9.131 9.606 -14.544 1.00 84.81 97 LEU A O 1
ATOM 768 N N . LEU A 1 98 ? 10.313 9.860 -16.430 1.00 83.81 98 LEU A N 1
ATOM 769 C CA . LEU A 1 98 ? 9.376 10.809 -17.039 1.00 83.81 98 LEU A CA 1
ATOM 770 C C . LEU A 1 98 ? 8.289 10.121 -17.871 1.00 83.81 98 LEU A C 1
ATOM 772 O O . LEU A 1 98 ? 7.437 10.793 -18.451 1.00 83.81 98 LEU A O 1
ATOM 776 N N . SER A 1 99 ? 8.324 8.791 -17.951 1.00 82.62 99 SER A N 1
ATOM 777 C CA . SER A 1 99 ? 7.345 8.032 -18.708 1.00 82.62 99 SER A CA 1
ATOM 778 C C . SER A 1 99 ? 5.962 8.168 -18.073 1.00 82.62 99 SER A C 1
ATOM 780 O O . SER A 1 99 ? 5.787 8.109 -16.853 1.00 82.62 99 SER A O 1
ATOM 782 N N . TRP A 1 100 ? 4.955 8.317 -18.928 1.00 80.19 100 TRP A N 1
ATOM 783 C CA . TRP A 1 100 ? 3.559 8.371 -18.514 1.00 80.19 100 TRP A CA 1
ATOM 784 C C . TRP A 1 100 ? 3.129 7.222 -17.575 1.00 80.19 100 TRP A C 1
ATOM 786 O O . TRP A 1 100 ? 2.546 7.517 -16.529 1.00 80.19 100 TRP A O 1
ATOM 796 N N . PRO A 1 101 ? 3.445 5.935 -17.852 1.00 77.81 101 PRO A N 1
ATOM 797 C CA . PRO A 1 101 ? 3.080 4.847 -16.944 1.00 77.81 101 PRO A CA 1
ATOM 798 C C . PRO A 1 101 ? 3.755 4.962 -15.572 1.00 77.81 101 PRO A C 1
ATOM 800 O O . PRO A 1 101 ? 3.117 4.660 -14.565 1.00 77.81 101 PRO A O 1
ATOM 803 N N . PHE A 1 102 ? 5.006 5.435 -15.504 1.00 83.50 102 PHE A N 1
ATOM 804 C CA . PHE A 1 102 ? 5.692 5.628 -14.226 1.00 83.50 102 PHE A CA 1
ATOM 805 C C . PHE A 1 102 ? 5.008 6.701 -13.379 1.00 83.50 102 PHE A C 1
ATOM 807 O O . PHE A 1 102 ? 4.702 6.464 -12.212 1.00 83.50 102 PHE A O 1
ATOM 814 N N . VAL A 1 103 ? 4.717 7.864 -13.968 1.00 83.50 103 VAL A N 1
ATOM 815 C CA . VAL A 1 103 ? 4.077 8.981 -13.256 1.00 83.50 103 VAL A CA 1
ATOM 816 C C . VAL A 1 103 ? 2.699 8.579 -12.727 1.00 83.50 103 VAL A C 1
ATOM 818 O O . VAL A 1 103 ? 2.394 8.832 -11.560 1.00 83.50 103 VAL A O 1
ATOM 821 N N . LEU A 1 104 ? 1.885 7.900 -13.542 1.00 82.00 104 LEU A N 1
ATOM 822 C CA . LEU A 1 104 ? 0.583 7.389 -13.102 1.00 82.00 104 LEU A CA 1
ATOM 823 C C . LEU A 1 104 ? 0.722 6.402 -11.940 1.00 82.00 104 LEU A C 1
ATOM 825 O O . LEU A 1 104 ? -0.012 6.500 -10.953 1.00 82.00 104 LEU A O 1
ATOM 829 N N . PHE A 1 105 ? 1.683 5.481 -12.028 1.00 85.06 105 PHE A N 1
ATOM 830 C CA . PHE A 1 105 ? 1.921 4.518 -10.962 1.00 85.06 105 PHE A CA 1
ATOM 831 C C . PHE A 1 105 ? 2.385 5.189 -9.669 1.00 85.06 105 PHE A C 1
ATOM 833 O O . PHE A 1 105 ? 1.923 4.808 -8.601 1.00 85.06 105 PHE A O 1
ATOM 840 N N . VAL A 1 106 ? 3.228 6.223 -9.738 1.00 87.25 106 VAL A N 1
ATOM 841 C CA . VAL A 1 106 ? 3.646 6.998 -8.557 1.00 87.25 106 VAL A CA 1
ATOM 842 C C . VAL A 1 106 ? 2.447 7.635 -7.855 1.00 87.25 106 VAL A C 1
ATOM 844 O O . VAL A 1 106 ? 2.369 7.586 -6.629 1.00 87.25 106 VAL A O 1
ATOM 847 N N . VAL A 1 107 ? 1.485 8.190 -8.598 1.00 85.19 107 VAL A N 1
ATOM 848 C CA . VAL A 1 107 ? 0.263 8.771 -8.011 1.00 85.19 107 VAL A CA 1
ATOM 849 C C . VAL A 1 107 ? -0.586 7.695 -7.326 1.00 85.19 107 VAL A C 1
ATOM 851 O O . VAL A 1 107 ? -1.015 7.880 -6.184 1.00 85.19 107 VAL A O 1
ATOM 854 N N . ILE A 1 108 ? -0.787 6.550 -7.986 1.00 84.00 108 ILE A N 1
ATOM 855 C CA . ILE A 1 108 ? -1.509 5.400 -7.415 1.00 84.00 108 ILE A CA 1
ATOM 856 C C . ILE A 1 108 ? -0.784 4.877 -6.168 1.00 84.00 108 ILE A C 1
ATOM 858 O O . ILE A 1 108 ? -1.409 4.624 -5.138 1.00 84.00 108 ILE A O 1
ATOM 862 N N . TRP A 1 109 ? 0.538 4.754 -6.224 1.00 87.94 109 TRP A N 1
ATOM 863 C CA . TRP A 1 109 ? 1.353 4.315 -5.101 1.00 87.94 109 TRP A CA 1
ATOM 864 C C . TRP A 1 109 ? 1.245 5.271 -3.923 1.00 87.94 109 TRP A C 1
ATOM 866 O O . TRP A 1 109 ? 1.003 4.830 -2.805 1.00 87.94 109 TRP A O 1
ATOM 876 N N . MET A 1 110 ? 1.375 6.576 -4.164 1.00 86.69 110 MET A N 1
ATOM 877 C CA . MET A 1 110 ? 1.251 7.594 -3.127 1.00 86.69 110 MET A CA 1
ATOM 878 C C . MET A 1 110 ? -0.096 7.464 -2.414 1.00 86.69 110 MET A C 1
ATOM 880 O O . MET A 1 110 ? -0.140 7.381 -1.188 1.00 86.69 110 MET A O 1
ATOM 884 N N . GLN A 1 111 ? -1.182 7.329 -3.176 1.00 84.44 111 GLN A N 1
ATOM 885 C CA . GLN A 1 111 ? -2.517 7.068 -2.645 1.00 84.44 111 GLN A CA 1
ATOM 886 C C . GLN A 1 111 ? -2.572 5.819 -1.749 1.00 84.44 111 GLN A C 1
ATOM 888 O O . GLN A 1 111 ? -3.172 5.855 -0.671 1.00 84.44 111 GLN A O 1
ATOM 893 N N . LEU A 1 112 ? -2.010 4.697 -2.192 1.00 87.50 112 LEU A N 1
ATOM 894 C CA . LEU A 1 112 ? -2.057 3.439 -1.444 1.00 87.50 112 LEU A CA 1
ATOM 895 C C . LEU A 1 112 ? -1.140 3.472 -0.210 1.00 87.50 112 LEU A C 1
ATOM 897 O O . LEU A 1 112 ? -1.523 2.974 0.848 1.00 87.50 112 LEU A O 1
ATOM 901 N N . ALA A 1 113 ? 0.018 4.124 -0.311 1.00 87.62 113 ALA A N 1
ATOM 902 C CA . ALA A 1 113 ? 0.969 4.319 0.778 1.00 87.62 113 ALA A CA 1
ATOM 903 C C . ALA A 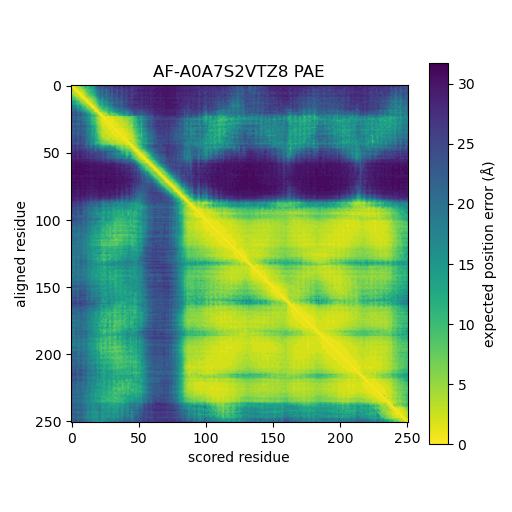1 113 ? 0.377 5.171 1.907 1.00 87.62 113 ALA A C 1
ATOM 905 O O . ALA A 1 113 ? 0.538 4.835 3.077 1.00 87.62 113 ALA A O 1
ATOM 906 N N . ILE A 1 114 ? -0.372 6.225 1.571 1.00 83.88 114 ILE A N 1
ATOM 907 C CA . ILE A 1 114 ? -1.103 7.044 2.551 1.00 83.88 114 ILE A CA 1
ATOM 908 C C . ILE A 1 114 ? -2.077 6.187 3.365 1.00 83.88 114 ILE A C 1
ATOM 910 O O . ILE A 1 114 ? -2.161 6.338 4.579 1.00 83.88 114 ILE A O 1
ATOM 914 N N . ARG A 1 115 ? -2.800 5.260 2.724 1.00 83.56 115 ARG A N 1
ATOM 915 C CA . ARG A 1 115 ? -3.727 4.362 3.436 1.00 83.56 115 ARG A CA 1
ATOM 916 C C . ARG A 1 115 ? -2.996 3.385 4.331 1.00 83.56 115 ARG A C 1
ATOM 918 O O . ARG A 1 115 ? -3.409 3.175 5.466 1.00 83.56 115 ARG A O 1
ATOM 925 N N . LEU A 1 116 ? -1.934 2.782 3.797 1.00 89.75 116 LEU A N 1
ATOM 926 C CA . LEU A 1 116 ? -1.117 1.834 4.536 1.00 89.75 116 LEU A CA 1
ATOM 927 C C . LEU A 1 116 ? -0.604 2.480 5.824 1.00 89.75 116 LEU A C 1
ATOM 929 O O . LEU A 1 116 ? -0.832 1.948 6.905 1.00 89.75 116 LEU A O 1
ATOM 933 N N . ASN A 1 117 ? 0.048 3.634 5.695 1.00 88.25 117 ASN A N 1
ATOM 934 C CA . ASN A 1 117 ? 0.643 4.335 6.826 1.00 88.25 117 ASN A CA 1
ATOM 935 C C . ASN A 1 117 ? -0.426 4.917 7.754 1.00 88.25 117 ASN A C 1
ATOM 937 O O . ASN A 1 117 ? -0.319 4.759 8.962 1.00 88.25 117 ASN A O 1
ATOM 941 N N . GLY A 1 118 ? -1.510 5.479 7.212 1.00 83.44 118 GLY A N 1
ATOM 942 C CA . GLY A 1 118 ? -2.615 5.993 8.020 1.00 83.44 118 GLY A CA 1
ATOM 943 C C . GLY A 1 118 ? -3.265 4.920 8.897 1.00 83.44 118 GLY A C 1
ATOM 944 O O . GLY A 1 118 ? -3.574 5.185 10.058 1.00 83.44 118 GLY A O 1
ATOM 945 N N . TYR A 1 119 ? -3.436 3.694 8.391 1.00 86.88 119 TYR A N 1
ATOM 946 C CA . TYR A 1 119 ? -3.908 2.583 9.220 1.00 86.88 119 TYR A CA 1
ATOM 947 C C . TYR A 1 119 ? -2.855 2.158 10.250 1.00 86.88 119 TYR A C 1
ATOM 949 O O . TYR A 1 119 ? -3.207 1.983 11.409 1.00 86.88 119 TYR A O 1
ATOM 957 N N . LEU A 1 120 ? -1.575 2.034 9.870 1.00 88.31 120 LEU A N 1
ATOM 958 C CA . LEU A 1 120 ? -0.502 1.688 10.818 1.00 88.31 120 LEU A CA 1
ATOM 959 C C . LEU A 1 120 ? -0.434 2.659 11.997 1.00 88.31 120 LEU A C 1
ATOM 961 O O . LEU A 1 120 ? -0.342 2.209 13.137 1.00 88.31 120 LEU A O 1
ATOM 965 N N . ASP A 1 121 ? -0.522 3.957 11.714 1.00 84.62 121 ASP A N 1
ATOM 966 C CA . ASP A 1 121 ? -0.413 5.007 12.722 1.00 84.62 121 ASP A CA 1
ATOM 967 C C . ASP A 1 121 ? -1.658 5.065 13.622 1.00 84.62 121 ASP A C 1
ATOM 969 O O . ASP A 1 121 ? -1.537 5.257 14.828 1.00 84.62 121 ASP A O 1
ATOM 973 N N . SER A 1 122 ? -2.859 4.866 13.064 1.00 82.56 122 SER A N 1
ATOM 974 C CA . SER A 1 122 ? -4.118 4.989 13.821 1.00 82.56 122 SER A CA 1
ATOM 975 C C . SER A 1 122 ? -4.584 3.704 14.512 1.00 82.56 122 SER A C 1
ATOM 977 O O . SER A 1 122 ? -5.399 3.773 15.432 1.00 82.56 122 SER A O 1
ATOM 979 N N . ASN A 1 123 ? -4.092 2.527 14.110 1.00 86.25 123 ASN A N 1
ATOM 980 C CA . ASN A 1 123 ? -4.642 1.247 14.566 1.00 86.25 123 ASN A CA 1
ATOM 981 C C . ASN A 1 123 ? -4.551 1.053 16.089 1.00 86.25 123 ASN A C 1
ATOM 983 O O . ASN A 1 123 ? -5.512 0.591 16.697 1.00 86.25 123 ASN A O 1
ATOM 987 N N . GLU A 1 124 ? -3.441 1.429 16.732 1.00 85.69 124 GLU A N 1
ATOM 988 C CA . GLU A 1 124 ? -3.339 1.321 18.196 1.00 85.69 124 GLU A CA 1
ATOM 989 C C . GLU A 1 124 ? -4.385 2.175 18.918 1.00 85.69 124 GLU A C 1
ATOM 991 O O . GLU A 1 124 ? -4.993 1.724 19.891 1.00 85.69 124 GLU A O 1
ATOM 996 N N . ASP A 1 125 ? -4.614 3.397 18.441 1.00 82.94 125 ASP A N 1
ATOM 997 C CA . ASP A 1 125 ? -5.562 4.316 19.061 1.00 82.94 125 ASP A CA 1
ATOM 998 C C . ASP A 1 125 ? -7.009 3.877 18.813 1.00 82.94 125 ASP A C 1
ATOM 1000 O O . ASP A 1 125 ? -7.834 3.958 19.722 1.00 82.94 125 ASP A O 1
ATOM 1004 N N . ILE A 1 126 ? -7.304 3.318 17.636 1.00 81.69 126 ILE A N 1
ATOM 1005 C CA . ILE A 1 126 ? -8.600 2.699 17.317 1.00 81.69 126 ILE A CA 1
ATOM 1006 C C . ILE A 1 126 ? -8.871 1.507 18.240 1.00 81.69 126 ILE A C 1
ATOM 1008 O O . ILE A 1 126 ? -9.944 1.409 18.835 1.00 81.69 126 ILE A O 1
ATOM 1012 N N . LEU A 1 127 ? -7.890 0.617 18.412 1.00 85.81 127 LEU A N 1
ATOM 1013 C CA . LEU A 1 127 ? -8.020 -0.543 19.295 1.00 85.81 127 LEU A CA 1
ATOM 1014 C C . LEU A 1 127 ? -8.255 -0.119 20.749 1.00 85.81 127 LEU A C 1
ATOM 1016 O O . LEU A 1 127 ? -9.161 -0.646 21.399 1.00 85.81 127 LEU A O 1
ATOM 1020 N N . ARG A 1 128 ? -7.511 0.879 21.243 1.00 84.94 128 ARG A N 1
ATOM 1021 C CA . ARG A 1 128 ? -7.721 1.454 22.584 1.00 84.94 128 ARG A CA 1
ATOM 1022 C C . ARG A 1 128 ? -9.119 2.049 22.738 1.00 84.94 128 ARG A C 1
ATOM 1024 O O . ARG A 1 128 ? -9.765 1.811 23.755 1.00 84.94 128 ARG A O 1
ATOM 1031 N N . GLN A 1 129 ? -9.606 2.784 21.737 1.00 81.56 129 GLN A N 1
ATOM 1032 C CA . GLN A 1 129 ? -10.959 3.355 21.747 1.00 81.56 129 GLN A CA 1
ATOM 1033 C C . GLN A 1 129 ? -12.049 2.279 21.793 1.00 81.56 129 GLN A C 1
ATOM 1035 O O . GLN A 1 129 ? -13.084 2.479 22.424 1.00 81.56 129 GLN A O 1
ATOM 1040 N N . TYR A 1 130 ? -11.814 1.119 21.179 1.00 83.75 130 TYR A N 1
ATOM 1041 C CA . TYR A 1 130 ? -12.735 -0.020 21.229 1.00 83.75 130 TYR A CA 1
ATOM 1042 C C . TYR A 1 130 ? -12.612 -0.866 22.501 1.00 83.75 130 TYR A C 1
ATOM 1044 O O . TYR A 1 130 ? -13.316 -1.867 22.635 1.00 83.75 130 TYR A O 1
ATOM 1052 N N . GLY A 1 131 ? -11.774 -0.451 23.455 1.00 83.75 131 GLY A N 1
ATOM 1053 C CA . GLY A 1 131 ? -11.617 -1.102 24.752 1.00 83.75 131 GLY A CA 1
ATOM 1054 C C . GLY A 1 131 ? -10.553 -2.200 24.783 1.00 83.75 131 GLY A C 1
ATOM 1055 O O . GLY A 1 131 ? -10.572 -3.016 25.704 1.00 83.75 131 GLY A O 1
ATOM 1056 N N . ASP A 1 132 ? -9.634 -2.248 23.809 1.00 88.19 132 ASP A N 1
ATOM 1057 C CA . ASP A 1 132 ? -8.470 -3.136 23.890 1.00 88.19 132 ASP A CA 1
ATOM 1058 C C . ASP A 1 132 ? -7.549 -2.703 25.037 1.00 88.19 132 ASP A C 1
ATOM 1060 O O . ASP A 1 132 ? -7.239 -1.525 25.221 1.00 88.19 132 ASP A O 1
ATOM 1064 N N . ASN A 1 133 ? -7.056 -3.680 25.791 1.00 86.62 133 ASN A N 1
ATOM 1065 C CA . ASN A 1 133 ? -6.121 -3.468 26.896 1.00 86.62 133 ASN A CA 1
ATOM 1066 C C . ASN A 1 133 ? -4.647 -3.463 26.436 1.00 86.62 133 ASN A C 1
ATOM 1068 O O . ASN A 1 133 ? -3.745 -3.592 27.262 1.00 86.62 133 ASN A O 1
ATOM 1072 N N . GLY A 1 134 ? -4.401 -3.342 25.127 1.00 83.38 134 GLY A N 1
ATOM 1073 C CA . GLY A 1 134 ? -3.081 -3.401 24.494 1.00 83.38 134 GLY A CA 1
ATOM 1074 C C . GLY A 1 134 ? -2.676 -4.797 24.015 1.00 83.38 134 GLY A C 1
ATOM 1075 O O . GLY A 1 134 ? -1.662 -4.935 23.330 1.00 83.38 134 GLY A O 1
ATOM 1076 N N . THR A 1 135 ? -3.461 -5.833 24.325 1.00 87.56 135 THR A N 1
ATOM 1077 C CA . THR A 1 135 ? -3.181 -7.207 23.886 1.00 87.56 135 THR A CA 1
ATOM 1078 C C . THR A 1 135 ? -3.210 -7.309 22.364 1.00 87.56 135 THR A C 1
ATOM 1080 O O . THR A 1 135 ? -2.301 -7.875 21.753 1.00 87.56 135 THR A O 1
ATOM 1083 N N . MET A 1 136 ? -4.230 -6.734 21.729 1.00 86.75 136 MET A N 1
ATOM 1084 C CA . MET A 1 136 ? -4.399 -6.807 20.282 1.00 86.75 136 MET A CA 1
ATOM 1085 C C . MET A 1 136 ? -3.363 -5.961 19.540 1.00 86.75 136 MET A C 1
ATOM 1087 O O . MET A 1 136 ? -2.834 -6.404 18.520 1.00 86.75 136 MET A O 1
ATOM 1091 N N . GLY A 1 137 ? -2.998 -4.801 20.095 1.00 86.19 137 GLY A N 1
ATOM 1092 C CA . GLY A 1 137 ? -1.882 -3.989 19.596 1.00 86.19 137 GLY A CA 1
ATOM 1093 C C . GLY A 1 137 ? -0.547 -4.748 19.589 1.00 86.19 137 GLY A C 1
ATOM 1094 O O . GLY A 1 137 ? 0.181 -4.719 18.596 1.00 86.19 137 GLY A O 1
ATOM 1095 N N . HIS A 1 138 ? -0.246 -5.518 20.642 1.00 87.50 138 HIS A N 1
ATOM 1096 C CA . HIS A 1 138 ? 0.959 -6.356 20.677 1.00 87.50 138 HIS A CA 1
ATOM 1097 C C . HIS A 1 138 ? 0.952 -7.452 19.607 1.00 87.50 138 HIS A C 1
ATOM 1099 O O . HIS A 1 138 ? 1.950 -7.639 18.908 1.00 87.50 138 HIS A O 1
ATOM 1105 N N . TYR A 1 139 ? -0.176 -8.144 19.426 1.00 89.06 139 TYR A N 1
ATOM 1106 C CA . TYR A 1 139 ? -0.299 -9.142 18.363 1.00 89.06 139 TYR A CA 1
ATOM 1107 C C . TYR A 1 139 ? -0.199 -8.530 16.969 1.00 89.06 139 TYR A C 1
ATOM 1109 O O . TYR A 1 139 ? 0.434 -9.122 16.096 1.00 89.06 139 TYR A O 1
ATOM 1117 N N . PHE A 1 140 ? -0.757 -7.336 16.759 1.00 88.31 140 PHE A N 1
ATOM 1118 C CA . PHE A 1 140 ? -0.600 -6.604 15.506 1.00 88.31 140 PHE A CA 1
ATOM 1119 C C . PHE A 1 140 ? 0.882 -6.388 15.171 1.00 88.31 140 PHE A C 1
ATOM 1121 O O . PHE A 1 140 ? 1.309 -6.700 14.059 1.00 88.31 140 PHE A O 1
ATOM 1128 N N . GLY A 1 141 ? 1.688 -5.980 16.156 1.00 86.75 141 GLY A N 1
ATOM 1129 C CA . GLY A 1 141 ? 3.141 -5.852 16.017 1.00 86.75 141 GLY A CA 1
ATOM 1130 C C . GLY A 1 141 ? 3.842 -7.142 15.569 1.00 86.75 141 GLY A C 1
ATOM 1131 O O . GLY A 1 141 ? 4.750 -7.083 14.742 1.00 86.75 141 GLY A O 1
ATOM 1132 N N . TYR A 1 142 ? 3.397 -8.310 16.044 1.00 89.31 142 TYR A N 1
ATOM 1133 C CA . TYR A 1 142 ? 3.938 -9.614 15.625 1.00 89.31 142 TYR A CA 1
ATOM 1134 C C . TYR A 1 142 ? 3.437 -10.083 14.257 1.00 89.31 142 TYR A C 1
ATOM 1136 O O . TYR A 1 142 ? 4.155 -10.769 13.532 1.00 89.31 142 TYR A O 1
ATOM 1144 N N . ILE A 1 143 ? 2.216 -9.712 13.881 1.00 89.94 143 ILE A N 1
ATOM 1145 C CA . ILE A 1 143 ? 1.614 -10.091 12.600 1.00 89.94 143 ILE A CA 1
ATOM 1146 C C . ILE A 1 143 ? 2.190 -9.252 11.448 1.00 89.94 143 ILE A C 1
ATOM 1148 O O . ILE A 1 143 ? 2.348 -9.748 10.332 1.00 89.94 143 ILE A O 1
ATOM 1152 N N . LEU A 1 144 ? 2.563 -7.996 11.699 1.00 88.06 144 LEU A N 1
ATOM 1153 C CA . LEU A 1 144 ? 3.148 -7.108 10.691 1.00 88.06 144 LEU A CA 1
ATOM 1154 C C . LEU A 1 144 ? 4.368 -7.678 9.946 1.00 88.06 144 LEU A C 1
ATOM 1156 O O . LEU A 1 144 ? 4.376 -7.583 8.712 1.00 88.06 144 LEU A O 1
ATOM 1160 N N . PRO A 1 145 ? 5.394 -8.253 10.606 1.00 87.69 145 PRO A N 1
ATOM 1161 C CA . PRO A 1 145 ? 6.504 -8.885 9.900 1.00 87.69 145 PRO A CA 1
ATOM 1162 C C . PRO A 1 145 ? 6.059 -10.132 9.131 1.00 87.69 145 PRO A C 1
ATOM 1164 O O . PRO A 1 145 ? 6.594 -10.376 8.059 1.00 87.69 145 PRO A O 1
ATOM 1167 N N . MET A 1 146 ? 5.022 -10.852 9.579 1.00 86.31 146 MET A N 1
ATOM 1168 C CA . MET A 1 146 ? 4.472 -12.035 8.892 1.00 86.31 146 MET A CA 1
ATOM 1169 C C . MET A 1 146 ? 3.765 -11.714 7.563 1.00 86.31 146 MET A C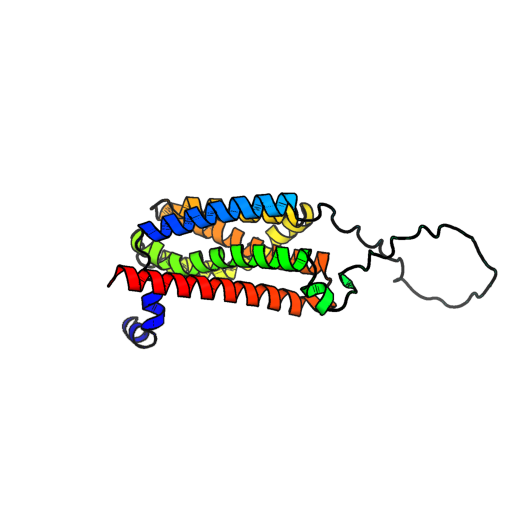 1
ATOM 1171 O O . MET A 1 146 ? 3.418 -12.626 6.812 1.00 86.31 146 MET A O 1
ATOM 1175 N N . SER A 1 147 ? 3.611 -10.431 7.213 1.00 86.38 147 SER A N 1
ATOM 1176 C CA . SER A 1 147 ? 3.094 -9.989 5.907 1.00 86.38 147 SER A CA 1
ATOM 1177 C C . SER A 1 147 ? 3.930 -10.449 4.700 1.00 86.38 147 SER A C 1
ATOM 1179 O O . SER A 1 147 ? 3.472 -10.349 3.563 1.00 86.38 147 SER A O 1
ATOM 1181 N N . PHE A 1 148 ? 5.123 -11.016 4.889 1.00 85.38 148 PHE A N 1
ATOM 1182 C CA . PHE A 1 148 ? 5.851 -11.631 3.775 1.00 85.38 148 PHE A CA 1
ATOM 1183 C C . PHE A 1 148 ? 5.138 -12.879 3.216 1.00 85.38 148 PHE A C 1
ATOM 1185 O O . PHE A 1 148 ? 5.239 -13.142 2.020 1.00 85.38 148 PHE A O 1
ATOM 1192 N N . LEU A 1 149 ? 4.384 -13.625 4.039 1.00 86.12 149 LEU A N 1
ATOM 1193 C CA . LEU A 1 149 ? 3.719 -14.865 3.613 1.00 86.12 149 LEU A CA 1
ATOM 1194 C C . LEU A 1 149 ? 2.628 -14.603 2.560 1.00 86.12 149 LEU A C 1
ATOM 1196 O O . LEU A 1 149 ? 2.704 -15.187 1.477 1.00 86.12 149 LEU A O 1
ATOM 1200 N N . PRO A 1 150 ? 1.657 -13.691 2.788 1.00 82.38 150 PRO A N 1
ATOM 1201 C CA . PRO A 1 150 ? 0.680 -13.365 1.754 1.00 82.38 150 PRO A CA 1
ATOM 1202 C C . PRO A 1 150 ? 1.305 -12.655 0.552 1.00 82.38 150 PRO A C 1
ATOM 1204 O O . PRO A 1 150 ? 0.720 -12.686 -0.521 1.00 82.38 150 PRO A O 1
ATOM 1207 N N . CYS A 1 151 ? 2.488 -12.047 0.690 1.00 82.31 151 CYS A N 1
ATOM 1208 C CA . CYS A 1 151 ? 3.158 -11.359 -0.419 1.00 82.31 151 CYS A CA 1
ATOM 1209 C C . CYS A 1 151 ? 3.486 -12.324 -1.559 1.00 82.31 151 CYS A C 1
ATOM 1211 O O . CYS A 1 151 ? 3.224 -12.010 -2.714 1.00 82.31 151 CYS A O 1
ATOM 1213 N N . VAL A 1 152 ? 3.967 -13.529 -1.235 1.00 81.12 152 VAL A N 1
ATOM 1214 C CA . VAL A 1 152 ? 4.252 -14.563 -2.241 1.00 81.12 152 VAL A CA 1
ATOM 1215 C C . VAL A 1 152 ? 2.969 -15.015 -2.936 1.00 81.12 152 VAL A C 1
ATOM 1217 O O . VAL A 1 152 ? 2.914 -15.067 -4.161 1.00 81.12 152 VAL A O 1
ATOM 1220 N N . LEU A 1 153 ? 1.917 -15.299 -2.164 1.00 80.19 153 LEU A N 1
ATOM 1221 C CA . LEU A 1 153 ? 0.637 -15.757 -2.712 1.00 80.19 153 LEU A CA 1
ATOM 1222 C C . LEU A 1 153 ? -0.019 -14.698 -3.601 1.00 80.19 153 LEU A C 1
ATOM 1224 O O . LEU A 1 153 ? -0.540 -15.018 -4.667 1.00 80.19 153 LEU A O 1
ATOM 1228 N N . VAL A 1 154 ? 0.020 -13.436 -3.175 1.00 79.12 154 VAL A N 1
ATOM 1229 C CA . VAL A 1 154 ? -0.548 -12.337 -3.953 1.00 79.12 154 VAL A CA 1
ATOM 1230 C C . VAL A 1 154 ? 0.318 -11.997 -5.162 1.00 79.12 154 VAL A C 1
ATOM 1232 O O . VAL A 1 154 ? -0.244 -11.631 -6.187 1.00 79.12 154 VAL A O 1
ATOM 1235 N N . GLY A 1 155 ? 1.640 -12.166 -5.093 1.00 75.19 155 GLY A N 1
ATOM 1236 C CA . GLY A 1 155 ? 2.515 -12.044 -6.261 1.00 75.19 155 GLY A CA 1
ATOM 1237 C C . GLY A 1 155 ? 2.145 -13.037 -7.348 1.00 75.19 155 GLY A C 1
ATOM 1238 O O . GLY A 1 155 ? 1.806 -12.623 -8.448 1.00 75.19 155 GLY A O 1
ATOM 1239 N N . LEU A 1 156 ? 2.034 -14.321 -6.997 1.00 77.50 156 LEU A N 1
ATOM 1240 C CA . LEU A 1 156 ? 1.601 -15.356 -7.944 1.00 77.50 156 LEU A CA 1
ATOM 1241 C C . LEU A 1 156 ? 0.213 -15.069 -8.535 1.00 77.50 156 LEU A C 1
ATOM 1243 O O . LEU A 1 156 ? -0.028 -15.300 -9.719 1.00 77.50 156 LEU A O 1
ATOM 1247 N N . LEU A 1 157 ? -0.709 -14.550 -7.718 1.00 74.62 157 LEU A N 1
ATOM 1248 C CA . LEU A 1 157 ? -2.030 -14.159 -8.200 1.00 74.62 157 LEU A CA 1
ATOM 1249 C C . LEU A 1 157 ? -1.946 -12.939 -9.130 1.00 74.62 157 LEU A C 1
ATOM 1251 O O . LEU A 1 157 ? -2.593 -12.920 -10.170 1.00 74.62 157 LEU A O 1
ATOM 1255 N N . THR A 1 158 ? -1.128 -11.946 -8.794 1.00 69.88 158 THR A N 1
ATOM 1256 C CA . THR A 1 158 ? -0.933 -10.722 -9.583 1.00 69.88 158 THR A CA 1
ATOM 1257 C C . THR A 1 158 ? -0.337 -11.034 -10.951 1.00 69.88 158 THR A C 1
ATOM 1259 O O . THR A 1 158 ? -0.867 -10.547 -11.950 1.00 69.88 158 THR A O 1
ATOM 1262 N N . ASP A 1 159 ? 0.653 -11.925 -11.008 1.00 71.50 159 ASP A N 1
ATOM 1263 C CA . ASP A 1 159 ? 1.276 -12.386 -12.254 1.00 71.50 159 ASP A CA 1
ATOM 1264 C C . ASP A 1 159 ? 0.247 -13.052 -13.189 1.00 71.50 159 ASP A C 1
ATOM 1266 O O . ASP A 1 159 ? 0.313 -12.912 -14.408 1.00 71.50 159 ASP A O 1
ATOM 1270 N N . SER A 1 160 ? -0.757 -13.737 -12.627 1.00 75.75 160 SER A N 1
ATOM 1271 C CA . SER A 1 160 ? -1.786 -14.437 -13.412 1.00 75.75 160 SER A CA 1
ATOM 1272 C C . SER A 1 160 ? -2.907 -13.541 -13.961 1.00 75.75 160 SER A C 1
ATOM 1274 O O . SER A 1 160 ? -3.483 -13.855 -15.002 1.00 75.75 160 SER A O 1
ATOM 1276 N N . VAL A 1 161 ? -3.239 -12.432 -13.284 1.00 67.81 161 VAL A N 1
ATOM 1277 C CA . VAL A 1 161 ? -4.363 -11.541 -13.661 1.00 67.81 161 VAL A CA 1
ATOM 1278 C C . VAL A 1 161 ? -3.871 -10.227 -14.301 1.00 67.81 161 VAL A C 1
ATOM 1280 O O . VAL A 1 161 ? -4.647 -9.478 -14.906 1.00 67.81 161 VAL A O 1
ATOM 1283 N N . GLY A 1 162 ? -2.569 -9.953 -14.217 1.00 67.75 162 GLY A N 1
ATOM 1284 C CA . GLY A 1 162 ? -1.917 -8.759 -14.741 1.00 67.75 162 GLY A CA 1
ATOM 1285 C C . GLY A 1 162 ? -2.051 -7.536 -13.828 1.00 67.75 162 GLY A C 1
ATOM 1286 O O . GLY A 1 162 ? -3.009 -7.380 -13.060 1.00 67.75 162 GLY A O 1
ATOM 1287 N N . SER A 1 163 ? -1.096 -6.613 -13.966 1.00 65.94 163 SER A N 1
ATOM 1288 C CA . SER A 1 163 ? -0.925 -5.425 -13.114 1.00 65.94 163 SER A CA 1
ATOM 1289 C C . SER A 1 163 ? -2.183 -4.539 -12.960 1.00 65.94 163 SER A C 1
ATOM 1291 O O . SER A 1 163 ? -2.425 -3.966 -11.893 1.00 65.94 163 SER A O 1
ATOM 1293 N N . ILE A 1 164 ? -3.042 -4.444 -13.985 1.00 68.50 164 ILE A N 1
ATOM 1294 C CA . ILE A 1 164 ? -4.267 -3.615 -13.947 1.00 68.50 164 ILE A CA 1
ATOM 1295 C C . ILE A 1 164 ? -5.328 -4.219 -13.026 1.00 68.50 164 ILE A C 1
ATOM 1297 O O . ILE A 1 164 ? -5.847 -3.541 -12.136 1.00 68.50 164 ILE A O 1
ATOM 1301 N N . HIS A 1 165 ? -5.653 -5.496 -13.222 1.00 69.19 165 HIS A N 1
ATOM 1302 C CA . HIS A 1 165 ? -6.657 -6.169 -12.405 1.00 69.19 165 HIS A CA 1
ATOM 1303 C C . HIS A 1 165 ? -6.177 -6.304 -10.961 1.00 69.19 165 HIS A C 1
ATOM 1305 O O . HIS A 1 165 ? -6.962 -6.087 -10.037 1.00 69.19 165 HIS A O 1
ATOM 1311 N N . ALA A 1 166 ? -4.879 -6.556 -10.761 1.00 76.56 166 ALA A N 1
ATOM 1312 C CA . ALA A 1 166 ? -4.265 -6.563 -9.439 1.00 76.56 166 ALA A CA 1
ATOM 1313 C C . ALA A 1 166 ? -4.448 -5.221 -8.714 1.00 76.56 166 ALA A C 1
ATOM 1315 O O . ALA A 1 166 ? -4.856 -5.197 -7.553 1.00 76.56 166 ALA A O 1
ATOM 1316 N N . THR A 1 167 ? -4.268 -4.096 -9.415 1.00 75.88 167 THR A N 1
ATOM 1317 C CA . THR A 1 167 ? -4.538 -2.759 -8.859 1.00 75.88 167 THR A CA 1
ATOM 1318 C C . THR A 1 167 ? -5.999 -2.610 -8.419 1.00 75.88 167 THR A C 1
ATOM 1320 O O . THR A 1 167 ? -6.268 -2.082 -7.336 1.00 75.88 167 THR A O 1
ATOM 1323 N N . GLY A 1 168 ? -6.958 -3.104 -9.209 1.00 77.25 168 GLY A N 1
ATOM 1324 C CA . GLY A 1 168 ? -8.381 -3.101 -8.849 1.00 77.25 168 GLY A CA 1
ATOM 1325 C C . GLY A 1 168 ? -8.684 -3.931 -7.595 1.00 77.25 168 GLY A C 1
ATOM 1326 O O . GLY A 1 168 ? -9.344 -3.443 -6.676 1.00 77.25 168 GLY A O 1
ATOM 1327 N N . VAL A 1 169 ? -8.146 -5.151 -7.515 1.00 80.12 169 VAL A N 1
ATOM 1328 C CA . VAL A 1 169 ? -8.307 -6.053 -6.358 1.00 80.12 169 VAL A CA 1
ATOM 1329 C C . VAL A 1 169 ? -7.696 -5.454 -5.089 1.00 80.12 169 VAL A C 1
ATOM 1331 O O . VAL A 1 169 ? -8.302 -5.520 -4.016 1.00 80.12 169 VAL A O 1
ATOM 1334 N N . ILE A 1 170 ? -6.530 -4.813 -5.197 1.00 85.88 170 ILE A N 1
ATOM 1335 C CA . ILE A 1 170 ? -5.871 -4.133 -4.073 1.00 85.88 170 ILE A CA 1
ATOM 1336 C C . ILE A 1 170 ? -6.726 -2.978 -3.559 1.00 85.88 170 ILE A C 1
ATOM 1338 O O . ILE A 1 170 ? -6.921 -2.853 -2.350 1.00 85.88 170 ILE A O 1
ATOM 1342 N N . ASN A 1 171 ? -7.286 -2.167 -4.459 1.00 84.19 171 ASN A N 1
ATOM 1343 C CA . ASN A 1 171 ? -8.182 -1.078 -4.071 1.00 84.19 171 ASN A CA 1
ATOM 1344 C C . ASN A 1 171 ? -9.461 -1.601 -3.409 1.00 84.19 171 ASN A C 1
ATOM 1346 O O . ASN A 1 171 ? -9.875 -1.061 -2.385 1.00 84.19 171 ASN A O 1
ATOM 1350 N N . LEU A 1 172 ? -10.055 -2.678 -3.929 1.00 84.38 172 LEU A N 1
ATOM 1351 C CA . LEU A 1 172 ? -11.224 -3.303 -3.309 1.00 84.38 172 LEU A CA 1
ATOM 1352 C C . LEU A 1 172 ? -10.903 -3.822 -1.901 1.00 84.38 172 LEU A C 1
ATOM 1354 O O . LEU A 1 172 ? -11.649 -3.560 -0.961 1.00 84.38 172 LEU A O 1
ATOM 1358 N N . THR A 1 173 ? -9.760 -4.490 -1.736 1.00 87.00 173 THR A N 1
ATOM 1359 C CA . THR A 1 173 ? -9.288 -4.964 -0.427 1.00 87.00 173 THR A CA 1
ATOM 1360 C C . THR A 1 173 ? -9.076 -3.792 0.532 1.00 87.00 173 THR A C 1
ATOM 1362 O O . THR A 1 173 ? -9.498 -3.854 1.683 1.00 87.00 173 THR A O 1
ATOM 1365 N N . ALA A 1 174 ? -8.505 -2.683 0.056 1.00 85.44 174 ALA A N 1
ATOM 1366 C CA . ALA A 1 174 ? -8.332 -1.471 0.853 1.00 85.44 174 ALA A CA 1
ATOM 1367 C C . ALA A 1 174 ? -9.674 -0.872 1.302 1.00 85.44 174 ALA A C 1
ATOM 1369 O O . ALA A 1 174 ? -9.803 -0.420 2.439 1.00 85.44 174 ALA A O 1
ATOM 1370 N N . VAL A 1 175 ? -10.687 -0.868 0.430 1.00 85.50 175 VAL A N 1
ATOM 1371 C CA . VAL A 1 175 ? -12.044 -0.420 0.778 1.00 85.50 175 VAL A CA 1
ATOM 1372 C C . VAL A 1 175 ? -12.655 -1.334 1.836 1.00 85.50 175 VAL A C 1
ATOM 1374 O O . VAL A 1 175 ? -13.187 -0.825 2.818 1.00 85.50 175 VAL A O 1
ATOM 1377 N N . ILE A 1 176 ? -12.523 -2.656 1.692 1.00 88.44 176 ILE A N 1
ATOM 1378 C CA . ILE A 1 176 ? -12.993 -3.628 2.692 1.00 88.44 176 ILE A CA 1
ATOM 1379 C C . ILE A 1 176 ? -12.338 -3.364 4.049 1.00 88.44 176 ILE A C 1
ATOM 1381 O O . ILE A 1 176 ? -13.045 -3.291 5.049 1.00 88.44 176 ILE A O 1
ATOM 1385 N N . VAL A 1 177 ? -11.018 -3.153 4.089 1.00 89.06 177 VAL A N 1
ATOM 1386 C CA . VAL A 1 177 ? -10.307 -2.808 5.331 1.00 89.06 177 VAL A CA 1
ATOM 1387 C C . VAL A 1 177 ? -10.901 -1.548 5.958 1.00 89.06 177 VAL A C 1
ATOM 1389 O O . VAL A 1 177 ? -11.248 -1.575 7.131 1.00 89.06 177 VAL A O 1
ATOM 1392 N N . ASN A 1 178 ? -11.111 -0.477 5.188 1.00 85.56 178 ASN A N 1
ATOM 1393 C CA . ASN A 1 178 ? -11.700 0.758 5.722 1.00 85.56 178 ASN A CA 1
ATOM 1394 C C . ASN A 1 178 ? -13.122 0.539 6.264 1.00 85.56 178 ASN A C 1
ATOM 1396 O O . ASN A 1 178 ? -13.445 1.038 7.341 1.00 85.56 178 ASN A O 1
ATOM 1400 N N . LEU A 1 179 ? -13.956 -0.228 5.552 1.00 87.25 179 LEU A N 1
ATOM 1401 C CA . LEU A 1 179 ? -15.319 -0.565 5.981 1.00 87.25 179 LEU A CA 1
ATOM 1402 C C . LEU A 1 179 ? -15.341 -1.406 7.261 1.00 87.25 179 LEU A C 1
ATOM 1404 O O . LEU A 1 179 ? -16.192 -1.187 8.117 1.00 87.25 179 LEU A O 1
ATOM 1408 N N . LEU A 1 180 ? -14.409 -2.347 7.415 1.00 87.75 180 LEU A N 1
ATOM 1409 C CA . LEU A 1 180 ? -14.289 -3.143 8.637 1.00 87.75 180 LEU A CA 1
ATOM 1410 C C . LEU A 1 180 ? -13.764 -2.304 9.808 1.00 87.75 180 LEU A C 1
ATOM 1412 O O . LEU A 1 180 ? -14.246 -2.461 10.929 1.00 87.75 180 LEU A O 1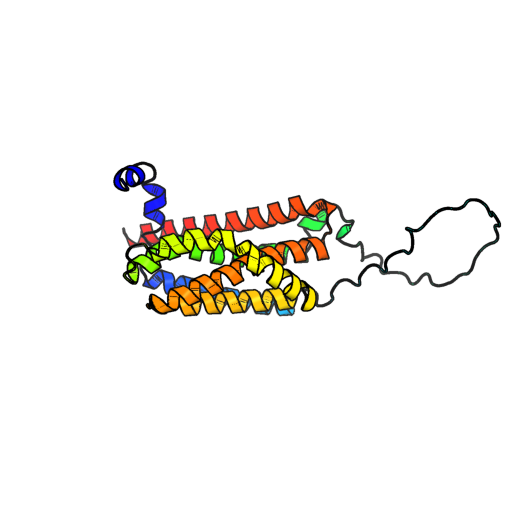
ATOM 1416 N N . THR A 1 181 ? -12.836 -1.378 9.553 1.00 84.25 181 THR A N 1
ATOM 1417 C CA . THR A 1 181 ? -12.323 -0.432 10.559 1.00 84.25 181 THR A CA 1
ATOM 1418 C C . THR A 1 181 ? -13.417 0.487 11.099 1.00 84.25 181 THR A C 1
ATOM 1420 O O . THR A 1 181 ? -13.391 0.818 12.276 1.00 84.25 181 THR A O 1
ATOM 1423 N N . LEU A 1 182 ? -14.404 0.862 10.276 1.00 81.38 182 LEU A N 1
ATOM 1424 C CA . LEU A 1 182 ? -15.544 1.702 10.671 1.00 81.38 182 LEU A CA 1
ATOM 1425 C C . LEU A 1 182 ? -16.449 1.064 11.740 1.00 81.38 182 LEU A C 1
ATOM 1427 O O . LEU A 1 182 ? -17.198 1.777 12.408 1.00 81.38 182 LEU A O 1
ATOM 1431 N N . ILE A 1 183 ? -16.423 -0.262 11.895 1.00 87.31 183 ILE A N 1
ATOM 1432 C CA . ILE A 1 183 ? -17.307 -0.974 12.821 1.00 87.31 183 ILE A CA 1
ATOM 1433 C C . ILE A 1 183 ? -16.613 -1.090 14.191 1.00 87.31 183 ILE A C 1
ATOM 1435 O O . ILE A 1 183 ? -15.589 -1.775 14.298 1.00 87.31 183 ILE A O 1
ATOM 1439 N N . PRO A 1 184 ? -17.178 -0.505 15.268 1.00 84.81 184 PRO A N 1
ATOM 1440 C CA . PRO A 1 184 ? -16.569 -0.493 16.598 1.00 84.81 184 PRO A CA 1
ATOM 1441 C C . PRO A 1 184 ? -16.726 -1.844 17.314 1.00 84.81 184 PRO A C 1
ATOM 1443 O O . PRO A 1 184 ? -17.493 -1.992 18.262 1.00 84.81 184 PRO A O 1
ATOM 1446 N N . SER A 1 185 ? -16.022 -2.868 16.829 1.00 86.50 185 SER A N 1
ATOM 1447 C CA . SER A 1 185 ? -16.061 -4.233 17.362 1.00 86.50 185 SER A CA 1
ATOM 1448 C C . SER A 1 185 ? -14.671 -4.858 17.401 1.00 86.50 185 SER A C 1
ATOM 1450 O O . SER A 1 185 ? -14.090 -5.164 16.361 1.00 86.50 185 SER A O 1
ATOM 1452 N N . LEU A 1 186 ? -14.172 -5.145 18.608 1.00 86.12 186 LEU A N 1
ATOM 1453 C CA . LEU A 1 186 ? -12.872 -5.799 18.834 1.00 86.12 186 LEU A CA 1
ATOM 1454 C C . LEU A 1 186 ? -12.736 -7.139 18.100 1.00 86.12 186 LEU A C 1
ATOM 1456 O O . LEU A 1 186 ? -11.683 -7.455 17.556 1.00 86.12 186 LEU A O 1
ATOM 1460 N N . LYS A 1 187 ? -13.813 -7.932 18.042 1.00 89.50 187 LYS A N 1
ATOM 1461 C CA . LYS A 1 187 ? -13.795 -9.222 17.332 1.00 89.50 187 LYS A CA 1
ATOM 1462 C C . LYS A 1 187 ? -13.581 -9.029 15.833 1.00 89.50 187 LYS A C 1
ATOM 1464 O O . LYS A 1 187 ? -12.877 -9.818 15.211 1.00 89.50 187 LYS A O 1
ATOM 1469 N N . LEU A 1 188 ? -14.176 -7.978 15.270 1.00 90.50 188 LEU A N 1
ATOM 1470 C CA . LEU A 1 188 ? -14.063 -7.680 13.849 1.00 90.50 188 LEU A CA 1
ATOM 1471 C C . LEU A 1 188 ? -12.681 -7.124 13.493 1.00 90.50 188 LEU A C 1
ATOM 1473 O O . LEU A 1 188 ? -12.199 -7.382 12.397 1.00 90.50 188 LEU A O 1
ATOM 1477 N N . GLN A 1 189 ? -11.993 -6.480 14.441 1.00 89.06 189 GLN A N 1
ATOM 1478 C CA . GLN A 1 189 ? -10.633 -5.987 14.222 1.00 89.06 189 GLN A CA 1
ATOM 1479 C C . GLN A 1 189 ? -9.625 -7.099 13.910 1.00 89.06 189 GLN A C 1
ATOM 1481 O O . GLN A 1 189 ? -8.661 -6.853 13.194 1.00 89.06 189 GLN A O 1
ATOM 1486 N N . TRP A 1 190 ? -9.849 -8.342 14.352 1.00 90.50 190 TRP A N 1
ATOM 1487 C CA . TRP A 1 190 ? -8.977 -9.463 13.970 1.00 90.50 190 TRP A CA 1
ATOM 1488 C C . TRP A 1 190 ? -9.073 -9.745 12.474 1.00 90.50 190 TRP A C 1
ATOM 1490 O O . TRP A 1 190 ? -8.069 -10.004 11.811 1.00 90.50 190 TRP A O 1
ATOM 1500 N N . VAL A 1 191 ? -10.289 -9.637 11.940 1.00 92.44 191 VAL A N 1
ATOM 1501 C CA . VAL A 1 191 ? -10.567 -9.769 10.512 1.00 92.44 191 VAL A CA 1
ATOM 1502 C C . VAL A 1 191 ? -9.977 -8.576 9.761 1.00 92.44 191 VAL A C 1
ATOM 1504 O O . VAL A 1 191 ? -9.303 -8.773 8.752 1.00 92.44 191 VAL A O 1
ATOM 1507 N N . THR A 1 192 ? -10.137 -7.356 10.282 1.00 91.94 192 THR A N 1
ATOM 1508 C CA . THR A 1 192 ? -9.528 -6.143 9.714 1.00 91.94 192 THR A CA 1
ATOM 1509 C C . THR A 1 192 ? -8.011 -6.269 9.604 1.00 91.94 192 THR A C 1
ATOM 1511 O O . THR A 1 192 ? -7.466 -6.050 8.526 1.00 91.94 192 THR A O 1
ATOM 1514 N N . ILE A 1 193 ? -7.332 -6.689 10.678 1.00 91.88 193 ILE A N 1
ATOM 1515 C CA . ILE A 1 193 ? -5.878 -6.895 10.702 1.00 91.88 193 ILE A CA 1
ATOM 1516 C C . ILE A 1 193 ? -5.465 -7.928 9.651 1.00 91.88 193 ILE A C 1
ATOM 1518 O O . ILE A 1 193 ? -4.506 -7.704 8.915 1.00 91.88 193 ILE A O 1
ATOM 1522 N N . PHE A 1 194 ? -6.197 -9.037 9.534 1.00 91.62 194 PHE A N 1
ATOM 1523 C CA . PHE A 1 194 ? -5.914 -10.062 8.530 1.00 91.62 194 PHE A CA 1
ATOM 1524 C C . PHE A 1 194 ? -6.006 -9.515 7.094 1.00 91.62 194 PHE A C 1
ATOM 1526 O O . PHE A 1 194 ? -5.066 -9.671 6.311 1.00 91.62 194 PHE A O 1
ATOM 1533 N N . PHE A 1 195 ? -7.091 -8.812 6.754 1.00 91.44 195 PHE A N 1
ATOM 1534 C CA . PHE A 1 195 ? -7.234 -8.182 5.436 1.00 91.44 195 PHE A CA 1
ATOM 1535 C C . PHE A 1 195 ? -6.218 -7.062 5.206 1.00 91.44 195 PHE A C 1
ATOM 1537 O O . PHE A 1 195 ? -5.732 -6.900 4.088 1.00 91.44 195 PHE A O 1
ATOM 1544 N N . PHE A 1 196 ? -5.854 -6.316 6.248 1.00 91.88 196 PHE A N 1
ATOM 1545 C CA . PHE A 1 196 ? -4.831 -5.280 6.174 1.00 91.88 196 PHE A CA 1
ATOM 1546 C C . PHE A 1 196 ? -3.457 -5.861 5.833 1.00 91.88 196 PHE A C 1
ATOM 1548 O O . PHE A 1 196 ? -2.735 -5.303 5.008 1.00 91.88 196 PHE A O 1
ATOM 1555 N N . VAL A 1 197 ? -3.104 -7.006 6.417 1.00 92.75 197 VAL A N 1
ATOM 1556 C CA . VAL A 1 197 ? -1.864 -7.721 6.090 1.00 92.75 197 VAL A CA 1
ATOM 1557 C C . VAL A 1 197 ? -1.872 -8.133 4.623 1.00 92.75 197 VAL A C 1
ATOM 1559 O O . VAL A 1 197 ? -0.902 -7.851 3.928 1.00 92.75 197 VAL A O 1
ATOM 1562 N N . ILE A 1 198 ? -2.972 -8.713 4.131 1.00 91.06 198 ILE A N 1
ATOM 1563 C CA . ILE A 1 198 ? -3.121 -9.069 2.710 1.00 91.06 198 ILE A CA 1
ATOM 1564 C C . ILE A 1 198 ? -2.977 -7.829 1.824 1.00 91.06 198 ILE A C 1
ATOM 1566 O O . ILE A 1 198 ? -2.216 -7.858 0.861 1.00 91.06 198 ILE A O 1
ATOM 1570 N N . PHE A 1 199 ? -3.656 -6.732 2.164 1.00 91.19 199 PHE A N 1
ATOM 1571 C CA . PHE A 1 199 ? -3.557 -5.460 1.449 1.00 91.19 199 PHE A CA 1
ATOM 1572 C C . PHE A 1 199 ? -2.111 -4.951 1.388 1.00 91.19 199 PHE A C 1
ATOM 1574 O O . PHE A 1 199 ? -1.620 -4.630 0.307 1.00 91.19 199 PHE A O 1
ATOM 1581 N N . LYS A 1 200 ? -1.410 -4.918 2.527 1.00 91.44 200 LYS A N 1
ATOM 1582 C CA . LYS A 1 200 ? -0.007 -4.496 2.614 1.00 91.44 200 LYS A CA 1
ATOM 1583 C C . LYS A 1 200 ? 0.883 -5.361 1.726 1.00 91.44 200 LYS A C 1
ATOM 1585 O O . LYS A 1 200 ? 1.690 -4.836 0.966 1.00 91.44 200 LYS A O 1
ATOM 1590 N N . SER A 1 201 ? 0.739 -6.677 1.818 1.00 91.12 201 SER A N 1
ATOM 1591 C CA . SER A 1 201 ? 1.495 -7.634 1.014 1.00 91.12 201 SER A CA 1
ATOM 1592 C C . SER A 1 201 ? 1.263 -7.430 -0.483 1.00 91.12 201 SER A C 1
ATOM 1594 O O . SER A 1 201 ? 2.214 -7.333 -1.257 1.00 91.12 201 SER A O 1
ATOM 1596 N N . ALA A 1 202 ? -0.005 -7.310 -0.873 1.00 89.00 202 ALA A N 1
ATOM 1597 C CA . ALA A 1 202 ? -0.429 -7.089 -2.245 1.00 89.00 202 ALA A CA 1
ATOM 1598 C C . ALA A 1 202 ? 0.123 -5.780 -2.814 1.00 89.00 202 ALA A C 1
ATOM 1600 O O . ALA A 1 202 ? 0.598 -5.740 -3.944 1.00 89.00 202 ALA A O 1
ATOM 1601 N N . LEU A 1 203 ? 0.113 -4.720 -2.004 1.00 90.06 203 LEU A N 1
ATOM 1602 C CA . LEU A 1 203 ? 0.627 -3.411 -2.373 1.00 90.06 203 LEU A CA 1
ATOM 1603 C C . LEU A 1 203 ? 2.103 -3.479 -2.792 1.00 90.06 203 LEU A C 1
ATOM 1605 O O . LEU A 1 203 ? 2.449 -3.051 -3.891 1.00 90.06 203 LEU A O 1
ATOM 1609 N N . PHE A 1 204 ? 2.973 -4.041 -1.949 1.00 89.88 204 PHE A N 1
ATOM 1610 C CA . PHE A 1 204 ? 4.402 -4.139 -2.273 1.00 89.88 204 PHE A CA 1
ATOM 1611 C C . PHE A 1 204 ? 4.668 -5.083 -3.446 1.00 89.88 204 PHE A C 1
ATOM 1613 O O . PHE A 1 204 ? 5.501 -4.776 -4.299 1.00 89.88 204 PHE A O 1
ATOM 1620 N N . SER A 1 205 ? 3.930 -6.191 -3.526 1.00 89.00 205 SER A N 1
ATOM 1621 C CA . SER A 1 205 ? 4.005 -7.104 -4.664 1.00 89.00 205 SER A CA 1
ATOM 1622 C C . SER A 1 205 ? 3.645 -6.412 -5.986 1.00 89.00 205 SER A C 1
ATOM 1624 O O . SER A 1 205 ? 4.384 -6.554 -6.960 1.00 89.00 205 SER A O 1
ATOM 1626 N N . LEU A 1 206 ? 2.594 -5.585 -6.009 1.00 87.06 206 LEU A N 1
ATOM 1627 C CA . LEU A 1 206 ? 2.210 -4.801 -7.185 1.00 87.06 206 LEU A CA 1
ATOM 1628 C C . LEU A 1 206 ? 3.329 -3.851 -7.626 1.00 87.06 206 LEU A C 1
ATOM 1630 O O . LEU A 1 206 ? 3.612 -3.764 -8.815 1.00 87.06 206 LEU A O 1
ATOM 1634 N N . MET A 1 207 ? 3.988 -3.159 -6.690 1.00 89.81 207 MET A N 1
ATOM 1635 C CA . MET A 1 207 ? 5.111 -2.273 -7.024 1.00 89.81 207 MET A CA 1
ATOM 1636 C C . MET A 1 207 ? 6.260 -3.029 -7.676 1.00 89.81 207 MET A C 1
ATOM 1638 O O . MET A 1 207 ? 6.776 -2.589 -8.703 1.00 89.81 207 MET A O 1
ATOM 1642 N N . PHE A 1 208 ? 6.667 -4.156 -7.097 1.00 88.88 208 PHE A N 1
ATOM 1643 C CA . PHE A 1 208 ? 7.769 -4.934 -7.650 1.00 88.88 208 PHE A CA 1
ATOM 1644 C C . PHE A 1 208 ? 7.418 -5.519 -9.019 1.00 88.88 208 PHE A C 1
ATOM 1646 O O . PHE A 1 208 ? 8.209 -5.382 -9.950 1.00 88.88 208 PHE A O 1
ATOM 1653 N N . SER A 1 209 ? 6.219 -6.077 -9.170 1.00 85.12 209 SER A N 1
ATOM 1654 C CA . SER A 1 209 ? 5.762 -6.658 -10.437 1.00 85.12 209 SER A CA 1
ATOM 1655 C C . SER A 1 209 ? 5.654 -5.583 -11.520 1.00 85.12 209 SER A C 1
ATOM 1657 O O . SER A 1 209 ? 6.237 -5.726 -12.591 1.00 85.12 209 SER A O 1
ATOM 1659 N N . PHE A 1 210 ? 5.054 -4.430 -11.206 1.00 85.00 210 PHE A N 1
ATOM 1660 C CA . PHE A 1 210 ? 4.942 -3.308 -12.138 1.00 85.00 210 PHE A CA 1
ATOM 1661 C C . PHE A 1 210 ? 6.309 -2.808 -12.625 1.00 85.00 210 PHE A C 1
ATOM 1663 O O . PHE A 1 210 ? 6.501 -2.603 -13.828 1.00 85.00 210 PHE A O 1
ATOM 1670 N N . VAL A 1 211 ? 7.271 -2.620 -11.712 1.00 87.75 211 VAL A N 1
ATOM 1671 C CA . VAL A 1 211 ? 8.609 -2.134 -12.078 1.00 87.75 211 VAL A CA 1
ATOM 1672 C C . VAL A 1 211 ? 9.360 -3.170 -12.919 1.00 87.75 211 VAL A C 1
ATOM 1674 O O . VAL A 1 211 ? 9.949 -2.806 -13.939 1.00 87.75 211 VAL A O 1
ATOM 1677 N N . ALA A 1 212 ? 9.303 -4.449 -12.539 1.00 86.25 212 ALA A N 1
ATOM 1678 C CA . ALA A 1 212 ? 9.946 -5.531 -13.283 1.00 86.25 212 ALA A CA 1
ATOM 1679 C C . ALA A 1 212 ? 9.361 -5.689 -14.699 1.00 86.25 212 ALA A C 1
ATOM 1681 O O . ALA A 1 212 ? 10.112 -5.776 -15.675 1.00 86.25 212 ALA A O 1
ATOM 1682 N N . GLU A 1 213 ? 8.032 -5.663 -14.825 1.00 82.81 213 GLU A N 1
ATOM 1683 C CA . GLU A 1 213 ? 7.322 -5.830 -16.096 1.00 82.81 213 GLU A CA 1
ATOM 1684 C C . GLU A 1 213 ? 7.572 -4.671 -17.067 1.00 82.81 213 GLU A C 1
ATOM 1686 O O . GLU A 1 213 ? 7.809 -4.916 -18.251 1.00 82.81 213 GLU A O 1
ATOM 1691 N N . ASN A 1 214 ? 7.547 -3.423 -16.585 1.00 81.31 214 ASN A N 1
ATOM 1692 C CA . ASN A 1 214 ? 7.547 -2.236 -17.451 1.00 81.31 214 ASN A CA 1
ATOM 1693 C C . ASN A 1 214 ? 8.944 -1.644 -17.690 1.00 81.31 214 ASN A C 1
ATOM 1695 O O . ASN A 1 214 ? 9.198 -1.105 -18.765 1.00 81.31 214 ASN A O 1
ATOM 1699 N N . PHE A 1 215 ? 9.857 -1.744 -16.721 1.00 84.12 215 PHE A N 1
ATOM 1700 C CA . PHE A 1 215 ? 11.155 -1.050 -16.767 1.00 84.12 215 PHE A CA 1
ATOM 1701 C C . PHE A 1 215 ? 12.366 -1.981 -16.656 1.00 84.12 215 PHE A C 1
ATOM 1703 O O . PHE A 1 215 ? 13.497 -1.545 -16.870 1.00 84.12 215 PHE A O 1
ATOM 1710 N N . GLY A 1 216 ? 12.144 -3.266 -16.371 1.00 83.06 216 GLY A N 1
ATOM 1711 C CA . GLY A 1 216 ? 13.204 -4.263 -16.263 1.00 83.06 216 GLY A CA 1
ATOM 1712 C C . GLY A 1 216 ? 14.039 -4.141 -14.983 1.00 83.06 216 GLY A C 1
ATOM 1713 O O . GLY A 1 216 ? 13.792 -3.311 -14.108 1.00 83.06 216 GLY A O 1
ATOM 1714 N N . PHE A 1 217 ? 15.048 -5.007 -14.862 1.00 85.81 217 PHE A N 1
ATOM 1715 C CA . PHE A 1 217 ? 15.812 -5.171 -13.620 1.00 85.81 217 PHE A CA 1
ATOM 1716 C C . PHE A 1 217 ? 16.969 -4.172 -13.448 1.00 85.81 217 PHE A C 1
ATOM 1718 O O . PHE A 1 217 ? 17.381 -3.916 -12.319 1.00 85.81 217 PHE A O 1
ATOM 1725 N N . THR A 1 218 ? 17.462 -3.559 -14.530 1.00 84.88 218 THR A N 1
ATOM 1726 C CA . THR A 1 218 ? 18.632 -2.658 -14.507 1.00 84.88 218 THR A CA 1
ATOM 1727 C C . THR A 1 218 ? 18.414 -1.419 -13.633 1.00 84.88 218 THR A C 1
ATOM 1729 O O . THR A 1 218 ? 19.275 -1.069 -12.831 1.00 84.88 218 THR A O 1
ATOM 1732 N N . SER A 1 219 ? 17.249 -0.772 -13.749 1.00 86.25 219 SER A N 1
ATOM 1733 C CA . SER A 1 219 ? 16.889 0.427 -12.968 1.00 86.25 219 SER A CA 1
ATOM 1734 C C . SER A 1 219 ? 15.966 0.125 -11.781 1.00 86.25 219 SER A C 1
ATOM 1736 O O . SER A 1 219 ? 15.484 1.051 -11.127 1.00 86.25 219 SER A O 1
ATOM 1738 N N . PHE A 1 220 ? 15.692 -1.151 -11.495 1.00 87.50 220 PHE A N 1
ATOM 1739 C CA . PHE A 1 220 ? 14.633 -1.577 -10.575 1.00 87.50 220 PHE A CA 1
ATOM 1740 C C . PHE A 1 220 ? 14.749 -0.950 -9.181 1.00 87.50 220 PHE A C 1
ATOM 1742 O O . PHE A 1 220 ? 13.789 -0.377 -8.659 1.00 87.50 220 PHE A O 1
ATOM 1749 N N . GLY A 1 221 ? 15.944 -1.012 -8.587 1.00 88.25 221 GLY A N 1
ATOM 1750 C CA . GLY A 1 221 ? 16.198 -0.459 -7.255 1.00 88.25 221 GLY A CA 1
ATOM 1751 C C . GLY A 1 221 ? 15.954 1.051 -7.190 1.00 88.25 221 GLY A C 1
ATOM 1752 O O . GLY A 1 221 ? 15.299 1.539 -6.274 1.00 88.25 221 GLY A O 1
ATOM 1753 N N . THR A 1 222 ? 16.409 1.797 -8.197 1.00 89.44 222 THR A N 1
ATOM 1754 C CA . THR A 1 222 ? 16.224 3.253 -8.236 1.00 89.44 222 THR A CA 1
ATOM 1755 C C . THR A 1 222 ? 14.761 3.634 -8.446 1.00 89.44 222 THR A C 1
ATOM 1757 O O . THR A 1 222 ? 14.268 4.542 -7.784 1.00 89.44 222 THR A O 1
ATOM 1760 N N . LEU A 1 223 ? 14.043 2.935 -9.329 1.00 90.00 223 LEU A N 1
ATOM 1761 C CA . LEU A 1 223 ? 12.631 3.220 -9.599 1.00 90.00 223 LEU A CA 1
ATOM 1762 C C . LEU A 1 223 ? 11.755 2.947 -8.373 1.00 90.00 223 LEU A C 1
ATOM 1764 O O . LEU A 1 223 ? 10.969 3.808 -7.984 1.00 90.00 223 LEU A O 1
ATOM 1768 N N . THR A 1 224 ? 11.930 1.795 -7.721 1.00 91.56 224 THR A N 1
ATOM 1769 C CA . THR A 1 224 ? 11.208 1.457 -6.479 1.00 91.56 224 THR A CA 1
ATOM 1770 C C . THR A 1 224 ? 11.522 2.438 -5.344 1.00 91.56 224 THR A C 1
ATOM 1772 O O . THR A 1 224 ? 10.614 2.844 -4.613 1.00 91.56 224 THR A O 1
ATOM 1775 N N . ALA A 1 225 ? 12.776 2.891 -5.227 1.00 91.38 225 ALA A N 1
ATOM 1776 C CA . ALA A 1 225 ? 13.171 3.916 -4.263 1.00 91.38 225 ALA A CA 1
ATOM 1777 C C . ALA A 1 225 ? 12.506 5.271 -4.547 1.00 91.38 225 ALA A C 1
ATOM 1779 O O . ALA A 1 225 ? 12.000 5.903 -3.623 1.00 91.38 225 ALA A O 1
ATOM 1780 N N . VAL A 1 226 ? 12.452 5.705 -5.810 1.00 91.38 226 VAL A N 1
ATOM 1781 C CA . VAL A 1 226 ? 11.786 6.958 -6.210 1.00 91.38 226 VAL A CA 1
ATOM 1782 C C . VAL A 1 226 ? 10.282 6.883 -5.937 1.00 91.38 226 VAL A C 1
ATOM 1784 O O . VAL A 1 226 ? 9.721 7.805 -5.346 1.00 91.38 226 VAL A O 1
ATOM 1787 N N . ILE A 1 227 ? 9.634 5.772 -6.300 1.00 91.56 227 ILE A N 1
ATOM 1788 C CA . ILE A 1 227 ? 8.220 5.511 -5.991 1.00 91.56 227 ILE A CA 1
ATOM 1789 C C . ILE A 1 227 ? 7.976 5.627 -4.477 1.00 91.56 227 ILE A C 1
ATOM 1791 O O . ILE A 1 227 ? 7.085 6.356 -4.034 1.00 91.56 227 ILE A O 1
ATOM 1795 N N . SER A 1 228 ? 8.816 4.971 -3.673 1.00 90.00 228 SER A N 1
ATOM 1796 C CA . SER A 1 228 ? 8.727 5.000 -2.209 1.00 90.00 228 SER A CA 1
ATOM 1797 C C . SER A 1 228 ? 8.972 6.396 -1.631 1.00 90.00 228 SER A C 1
ATOM 1799 O O . SER A 1 228 ? 8.263 6.812 -0.715 1.00 90.00 228 SER A O 1
ATOM 1801 N N . PHE A 1 229 ? 9.922 7.148 -2.191 1.00 91.44 229 PHE A N 1
ATOM 1802 C CA . PHE A 1 229 ? 10.226 8.524 -1.801 1.00 91.44 229 PHE A CA 1
ATOM 1803 C C . PHE A 1 229 ? 9.013 9.443 -1.981 1.00 91.44 229 PHE A C 1
ATOM 1805 O O . PHE A 1 229 ? 8.624 10.140 -1.043 1.00 91.44 229 PHE A O 1
ATOM 1812 N N . PHE A 1 230 ? 8.352 9.390 -3.141 1.00 88.12 230 PHE A N 1
ATOM 1813 C CA . PHE A 1 230 ? 7.121 10.151 -3.369 1.00 88.12 230 PHE A CA 1
ATOM 1814 C C . PHE A 1 230 ? 5.964 9.681 -2.480 1.00 88.12 230 PHE A C 1
ATOM 1816 O O . PHE A 1 230 ? 5.198 10.511 -1.990 1.00 88.12 230 PHE A O 1
ATOM 1823 N N . GLY A 1 231 ? 5.870 8.379 -2.190 1.00 86.06 231 GLY A N 1
ATOM 1824 C CA . GLY A 1 231 ? 4.930 7.859 -1.192 1.00 86.06 231 GLY A CA 1
ATOM 1825 C C . GLY A 1 231 ? 5.141 8.475 0.197 1.00 86.06 231 GLY A C 1
ATOM 1826 O O . GLY A 1 231 ? 4.179 8.892 0.843 1.00 86.06 231 GLY A O 1
ATOM 1827 N N . GLY A 1 232 ? 6.399 8.607 0.630 1.00 84.44 232 GLY A N 1
ATOM 1828 C CA . GLY A 1 232 ? 6.768 9.272 1.883 1.00 84.44 232 GLY A CA 1
ATOM 1829 C C . GLY A 1 232 ? 6.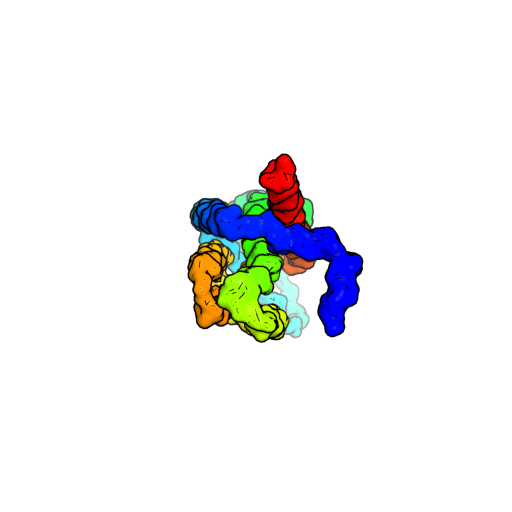439 10.766 1.891 1.00 84.44 232 GLY A C 1
ATOM 1830 O O . GLY A 1 232 ? 5.885 11.263 2.871 1.00 84.44 232 GLY A O 1
ATOM 1831 N N . ILE A 1 233 ? 6.703 11.470 0.785 1.00 85.44 233 ILE A N 1
ATOM 1832 C CA . ILE A 1 233 ? 6.308 12.876 0.609 1.00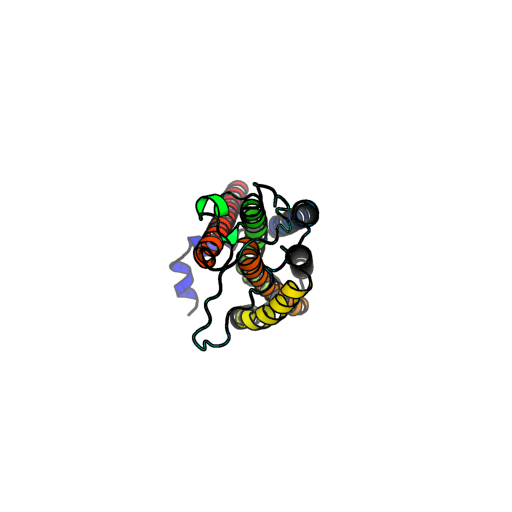 85.44 233 ILE A CA 1
ATOM 1833 C C . ILE A 1 233 ? 4.795 13.033 0.776 1.00 85.44 233 ILE A C 1
ATOM 1835 O O . ILE A 1 233 ? 4.350 13.887 1.544 1.00 85.44 233 ILE A O 1
ATOM 1839 N N . GLY A 1 234 ? 4.004 12.198 0.099 1.00 80.94 234 GLY A N 1
ATOM 1840 C CA . GLY A 1 234 ? 2.549 12.230 0.217 1.00 80.94 234 GLY A CA 1
ATOM 1841 C C . GLY A 1 234 ? 2.081 12.061 1.660 1.00 80.94 234 GLY A C 1
ATOM 1842 O O . GLY A 1 234 ? 1.252 12.837 2.134 1.00 80.94 234 GLY A O 1
ATOM 1843 N N . ASN A 1 235 ? 2.677 11.109 2.382 1.00 79.94 235 ASN A N 1
ATOM 1844 C CA . ASN A 1 235 ? 2.375 10.881 3.793 1.00 79.94 235 ASN A CA 1
ATOM 1845 C C . ASN A 1 235 ? 2.722 12.098 4.670 1.00 79.94 235 ASN A C 1
ATOM 1847 O O . ASN A 1 235 ? 1.918 12.517 5.502 1.00 79.94 235 ASN A O 1
ATOM 1851 N N . TYR A 1 236 ? 3.888 12.714 4.444 1.00 80.31 236 TYR A N 1
ATOM 1852 C CA . TYR A 1 236 ? 4.326 13.904 5.180 1.00 80.31 236 TYR A CA 1
ATOM 1853 C C . TYR A 1 236 ? 3.385 15.097 4.980 1.00 80.31 236 TYR A C 1
ATOM 1855 O O . TYR A 1 236 ? 3.010 15.758 5.949 1.00 80.31 236 TYR A O 1
ATOM 1863 N N . PHE A 1 237 ? 2.967 15.367 3.739 1.00 77.94 237 PHE A N 1
ATOM 1864 C CA . PHE A 1 237 ? 2.050 16.473 3.455 1.00 77.94 237 PHE A CA 1
ATOM 1865 C C . PHE A 1 237 ? 0.707 16.299 4.161 1.00 77.94 237 PHE A C 1
ATOM 1867 O O . PHE A 1 237 ? 0.176 17.264 4.704 1.00 77.94 237 PHE A O 1
ATOM 1874 N N . ILE A 1 238 ? 0.178 15.080 4.206 1.00 70.12 238 ILE A N 1
ATOM 1875 C CA . ILE A 1 238 ? -1.095 14.802 4.874 1.00 70.12 238 ILE A CA 1
ATOM 1876 C C . ILE A 1 238 ? -0.969 14.922 6.386 1.00 70.12 238 ILE A C 1
ATOM 1878 O O . ILE A 1 238 ? -1.781 15.619 6.990 1.00 70.12 238 ILE A O 1
ATOM 1882 N N . GLY A 1 239 ? 0.071 14.333 6.984 1.00 65.19 239 GLY A N 1
ATOM 1883 C CA . GLY A 1 239 ? 0.339 14.500 8.414 1.00 65.19 239 GLY A CA 1
ATOM 1884 C C . GLY A 1 239 ? 0.516 15.974 8.800 1.00 65.19 239 GLY A C 1
ATOM 1885 O O . GLY A 1 239 ? -0.037 16.435 9.797 1.00 65.19 239 GLY A O 1
ATOM 1886 N N . GLY A 1 240 ? 1.212 16.753 7.967 1.00 66.50 240 GLY A N 1
ATOM 1887 C CA . GLY A 1 240 ? 1.422 18.186 8.182 1.00 66.50 240 GLY A CA 1
ATOM 1888 C C . GLY A 1 240 ? 0.163 19.045 8.008 1.00 66.50 240 GLY A C 1
ATOM 1889 O O . GLY A 1 240 ? -0.047 19.987 8.774 1.00 66.50 240 GLY A O 1
ATOM 1890 N N . VAL A 1 241 ? -0.686 18.745 7.020 1.00 66.38 241 VAL A N 1
ATOM 1891 C CA . VAL A 1 241 ? -1.966 19.448 6.806 1.00 66.38 241 VAL A CA 1
ATOM 1892 C C . VAL A 1 241 ? -2.950 19.130 7.928 1.00 66.38 241 VAL A C 1
ATOM 1894 O O . VAL A 1 241 ? -3.569 20.049 8.465 1.00 66.38 241 VAL A O 1
ATOM 1897 N N . ALA A 1 242 ? -3.041 17.863 8.328 1.00 62.03 242 ALA A N 1
ATOM 1898 C CA . ALA A 1 242 ? -3.868 17.421 9.443 1.00 62.03 242 ALA A CA 1
ATOM 1899 C C . ALA A 1 242 ? -3.520 18.145 10.747 1.00 62.03 242 ALA A C 1
ATOM 1901 O O . ALA A 1 242 ? -4.400 18.697 11.403 1.00 62.03 242 ALA A O 1
ATOM 1902 N N . LEU A 1 243 ? -2.226 18.233 11.071 1.00 61.38 243 LEU A N 1
ATOM 1903 C CA . LEU A 1 243 ? -1.746 18.936 12.259 1.00 61.38 243 LEU A CA 1
ATOM 1904 C C . LEU A 1 243 ? -2.132 20.423 12.249 1.00 61.38 243 LEU A C 1
ATOM 1906 O O . LEU A 1 243 ? -2.583 20.960 13.258 1.00 61.38 243 LEU A O 1
ATOM 1910 N N . LYS A 1 244 ? -1.985 21.102 11.105 1.00 63.56 244 LYS A N 1
ATOM 1911 C CA . LYS A 1 244 ? -2.355 22.523 10.980 1.00 63.56 244 LYS A CA 1
ATOM 1912 C C . LYS A 1 244 ? -3.856 22.756 11.135 1.00 63.56 244 LYS A C 1
ATOM 1914 O O . LYS A 1 244 ? -4.246 23.770 11.709 1.00 63.56 244 LYS A O 1
ATOM 1919 N N . LEU A 1 245 ? -4.686 21.850 10.622 1.00 61.19 245 LEU A N 1
ATOM 1920 C CA . LEU A 1 245 ? -6.137 21.926 10.787 1.00 61.19 245 LEU A CA 1
ATOM 1921 C C . LEU A 1 245 ? -6.534 21.679 12.244 1.00 61.19 245 LEU A C 1
ATOM 1923 O O . LEU A 1 245 ? -7.267 22.490 12.803 1.00 61.19 245 LEU A O 1
ATOM 1927 N N . ALA A 1 246 ? -5.976 20.649 12.882 1.00 58.94 246 ALA A N 1
ATOM 1928 C CA . ALA A 1 246 ? -6.223 20.352 14.291 1.00 58.94 246 ALA A CA 1
ATOM 1929 C C . ALA A 1 246 ? -5.875 21.537 15.210 1.00 58.94 246 ALA A C 1
ATOM 1931 O O . ALA A 1 246 ? -6.652 21.886 16.095 1.00 58.94 246 ALA A O 1
ATOM 1932 N N . LEU A 1 247 ? -4.750 22.216 14.958 1.00 66.44 247 LEU A N 1
ATOM 1933 C CA . LEU A 1 247 ? -4.360 23.411 15.714 1.00 66.44 247 LEU A CA 1
ATOM 1934 C C . LEU A 1 247 ? -5.315 24.592 15.504 1.00 66.44 247 LEU A C 1
ATOM 1936 O O . LEU A 1 247 ? -5.560 25.339 16.443 1.00 66.44 247 LEU A O 1
ATOM 1940 N N . LYS A 1 248 ? -5.867 24.754 14.296 1.00 71.50 248 LYS A N 1
ATOM 1941 C CA . LYS A 1 248 ? -6.793 25.848 13.966 1.00 71.50 248 LYS A CA 1
ATOM 1942 C C . LYS A 1 248 ? -8.190 25.656 14.565 1.00 71.50 248 LYS A C 1
ATOM 1944 O O . LYS A 1 248 ? -8.871 26.641 14.811 1.00 71.50 248 LYS A O 1
ATOM 1949 N N . PHE A 1 249 ? -8.629 24.415 14.770 1.00 64.56 249 PHE A N 1
ATOM 1950 C CA . PHE A 1 249 ? -9.914 24.122 15.417 1.00 64.56 249 PHE A CA 1
ATOM 1951 C C . PHE A 1 249 ? -9.846 24.156 16.950 1.00 64.56 249 PHE A C 1
ATOM 1953 O O . PHE A 1 249 ? -10.888 24.238 17.594 1.00 64.56 249 PHE A O 1
ATOM 1960 N N . ASN A 1 250 ? -8.643 24.098 17.529 1.00 56.94 250 ASN A N 1
ATOM 1961 C CA . ASN A 1 250 ? -8.425 24.131 18.978 1.00 56.94 250 ASN A CA 1
ATOM 1962 C C . ASN A 1 250 ? -8.031 25.528 19.513 1.00 56.94 250 ASN A C 1
ATOM 1964 O O . ASN A 1 250 ? -7.700 25.659 20.691 1.00 56.94 250 ASN A O 1
ATOM 1968 N N . SER A 1 251 ? -8.028 26.551 18.649 1.00 55.28 251 SER A N 1
ATOM 1969 C CA . SER A 1 251 ? -7.793 27.970 18.967 1.00 55.28 251 SER A CA 1
ATOM 1970 C C . SER A 1 251 ? -9.064 28.785 18.784 1.00 55.28 251 SER A C 1
ATOM 1972 O O . SER A 1 251 ? -9.353 29.632 19.652 1.00 55.28 251 SER A O 1
#

Solvent-accessible surface area (backbone atoms only — not comparable to full-atom values): 14620 Å² total; per-residue (Å²): 131,75,72,71,64,57,73,78,45,57,72,67,60,58,64,69,74,58,60,58,70,71,58,48,54,53,49,52,48,52,46,46,51,53,45,54,52,48,40,51,46,43,71,72,69,50,80,90,64,78,75,78,74,77,75,78,74,94,78,87,80,80,90,79,85,88,82,91,78,90,81,88,81,86,91,74,78,88,67,79,71,62,96,77,74,72,56,47,52,76,48,56,68,71,56,44,62,69,28,68,72,46,51,54,47,38,55,54,44,18,58,52,41,36,53,56,49,52,46,65,67,43,46,55,60,53,41,46,73,59,66,47,88,52,63,64,52,53,51,48,63,63,48,59,73,56,26,61,61,47,20,55,58,38,35,61,49,30,72,73,63,33,70,65,53,38,51,43,52,43,49,52,44,47,46,50,30,52,60,44,65,71,47,90,40,69,77,51,45,58,55,27,52,53,47,42,38,44,34,54,15,36,51,55,32,49,54,54,52,49,39,46,74,56,37,25,74,91,52,33,70,59,52,54,50,51,41,50,50,50,16,50,49,49,39,51,53,51,56,53,50,51,52,56,50,44,56,62,75,75,107

Organism: NCBI:txid340204

Nearest PDB structures (foldseek):
  7xj0-assembly1_D  TM=4.925E-01  e=6.548E+00  Homo sapiens
  7xj0-assembly1_C  TM=4.924E-01  e=6.250E+00  Homo sapiens
  3ja6-assembly1_I  TM=2.212E-01  e=8.269E+00  Escherichia coli

Secondary structure (DSSP, 8-state):
--STTTTT-HHHHHHHS---HHHHHHHHHHHHHHHHHHHHHHHHHS-SSPPPP-------S---------------------TT---TTTS-HHHHHHSHHHHHHHHHHHHHHHHHHHHHHHHHHHHHHTT--SHHHHHHHHHTGGGHHHHHHHHHHHHHHHHHHHHHHHHHHHHHHHHHHTS--HHHHHHHHHHHHHHHHHHHHHHHHHHHHHH-STTHHHHHHHHHHHHHHHHHHHHHHHHHHHHHH--

Sequence (251 aa):
NTTHYREMFPLAYTVGTYWPTFDYYAFLTFWGIVALLAATAGLFLLPRQPYPEPKASPTSATTPLLRNSITQPEADSLNPTSPNDISLKEASLKIQLLSWPFVLFVVIWMQLAIRLNGYLDSNEDILRQYGDNGTMGHYFGYILPMSFLPCVLVGLLTDSVGSIHATGVINLTAVIVNLLTLIPSLKLQWVTIFFFVIFKSALFSLMFSFVAENFGFTSFGTLTAVISFFGGIGNYFIGGVALKLALKFNS

Foldseek 3Di:
DVVVVCPPCVPVVVLQPLDPPVVVLVVLVVLLVVLVVLLVCLLVPPDPDQDPPPPPDPPDDDDDDDDDDDDDDPPDDPPPPDPPPPQLQPDDPVCVCPDPVLVSVLVLLLSLLLLLVVCVSHVQVLCVVLPDPCPVVVVLVVVQVVLQVLLVVLLVVCVVVDLSVLSNVLSVLSNVLSVLSPDSDPVSVVVSSVSSSNSVSSSVSSLQCVCCSRHNDPCRVVSSVVSVVSSVVSNVVVSVVSVVVSVVVVD

Mean predicted aligned error: 13.97 Å

InterPro domains:
  IPR036259 MFS transporter superfamily [G3DSA:1.20.1250.20] (8-249)
  IPR036259 MFS transporter superfamily [SSF103473] (15-241)
  IPR052599 SLC43A Amino Acid Transporter [PTHR20772] (92-235)